Protein AF-0000000076188439 (afdb_homodimer)

Foldseek 3Di:
DLDDDPDDLVQLVVQFVQSVCVCVVCVVVPDDCPVPPPPADSVLVVLLCLQRGPPNVPDDQDLVNLVSNLVVCLVRVRPVSLQVSLVNVLVCVVPDDQQALVNLLVQCLSCVVRVSPNSNVSSLQQLLLEDCVRHVVPPSNVVHDPVSVVSSPVNNVVVVVVLVVPQDPPDPDVVSVVVSVVVSNVSNRD/DLDPDPDDLVQLVVQFVQSVVVVVVCVVVPDDPPVPPPPADSVLVVLLCLQRGPDNVPDDQDLVNLVSNLVVCLVRVRPVSLQVSLVNVLVCVVPDDQQALVNLLVQCLSCVVRVSPNSNVSSLQQLLLEDCVRHVVPPSNVVHDPVSVVSSPVNNVVVVVVLVVPQDPPPPDPVSVVVSVVVSNVSNRD

Solvent-accessible surface area (backbone atoms only — not comparable to full-atom values): 21331 Å² total; per-residue (Å²): 130,84,73,80,75,88,70,61,63,69,57,47,31,72,48,9,65,49,44,29,50,55,52,53,62,40,58,74,52,81,71,87,76,70,76,76,66,75,94,51,56,66,64,38,50,50,54,35,49,44,64,60,44,90,90,37,83,81,62,79,79,47,71,70,53,37,66,51,22,47,64,55,29,53,75,34,51,18,62,68,41,43,50,51,37,25,51,50,50,36,48,47,62,73,65,43,79,80,68,50,63,69,56,52,51,49,49,40,50,51,16,64,73,62,67,23,60,65,29,32,54,55,40,45,68,49,53,43,22,51,50,44,77,64,41,65,66,30,73,69,47,72,70,48,52,69,70,58,52,47,53,21,46,51,49,28,47,45,51,52,46,52,55,55,70,65,51,75,82,77,80,56,42,42,63,53,39,51,47,47,50,46,48,52,48,45,48,41,73,86,130,86,74,81,75,89,68,61,63,69,58,46,32,71,49,9,67,50,43,30,51,54,52,53,62,42,58,72,52,79,70,85,76,69,77,76,68,77,95,50,57,67,66,36,50,50,56,35,48,46,63,60,43,88,91,37,84,81,63,80,80,47,72,68,53,37,67,52,22,47,64,56,28,54,72,34,51,18,60,68,41,43,50,53,37,24,52,50,50,37,48,48,62,71,64,44,80,80,68,50,63,68,55,51,52,48,47,40,49,49,16,63,74,62,66,23,60,65,30,31,54,54,41,45,68,49,52,41,25,49,51,44,77,67,41,65,66,31,75,69,46,74,71,49,52,69,68,58,50,46,53,22,46,50,49,28,46,46,51,52,48,53,55,55,70,66,53,74,81,76,83,57,42,41,64,54,38,52,47,49,51,46,48,53,47,43,49,41,73,89

Sequence (380 aa):
MEGTLHVNKEQLMAASPVFHKMLTANFKEKKDQVINLPDKSAIAFAHFLRHTLPGFDGMEMTETVAHLIVPIAHEYQCTETLSKVDLKLVNCCNTTIRLKTEQLLEYILEAELYDLTNLLNNCIEKAPRRKFTAFVENPQFQKISPGTKDKICLMRWKNVDRIINEIPVYTISQEKFTAMRNKFTDYMEGMEGTLHVNKEQLMAASPVFHKMLTANFKEKKDQVINLPDKSAIAFAHFLRHTLPGFDGMEMTETVAHLIVPIAHEYQCTETLSKVDLKLVNCCNTTIRLKTEQLLEYILEAELYDLTNLLNNCIEKAPRRKFTAFVENPQFQKISPGTKDKICLMRWKNVDRIINEIPVYTISQEKFTAMRNKFTDYMEG

Organism: Mytilus galloprovincialis (NCBI:txid29158)

Secondary structure (DSSP, 8-state):
--------HHHHHHH-HHHHHHHHHHHTS-S------TTS-HHHHHHHHHHHSTT-TT-PPPHHHHHHHHHHHHHTT-HHHHHHHHHHHHHHHHHSTT--HHHHHHHHHHHHHTT-HHHHHHHHHHGGGS-IIIIITSGGGGGS-HHHHHHHHHHHHHHHHHHHHHS-SS---HHHHHHHHHHHHHHHH-/--------HHHHHHH-HHHHHHHHHHHTS-S------TTS-HHHHHHHHHHHSTT-TT-PPPHHHHHHHHHHHHHTT-HHHHHHHHHHHHHHHHHSTT--HHHHHHHHHHHHHTT-HHHHHHHHHHGGGS-IIIIITSGGGGGS-HHHHHHHHHHHHHHHHHHHHTS-SS---HHHHHHHHHHHHHHHH-

Structure (mmCIF, N/CA/C/O backbone):
data_AF-0000000076188439-model_v1
#
loop_
_entity.id
_entity.type
_entity.pdbx_description
1 polymer 'BTB domain-containing protein'
#
loop_
_atom_site.group_PDB
_atom_site.id
_atom_site.type_symbol
_atom_site.label_atom_id
_atom_site.label_alt_id
_atom_site.label_comp_id
_atom_site.label_asym_id
_atom_site.label_entity_id
_atom_site.label_seq_id
_atom_site.pdbx_PDB_ins_code
_atom_site.Cartn_x
_atom_site.Cartn_y
_atom_site.Cartn_z
_atom_site.occupancy
_atom_site.B_iso_or_equiv
_atom_site.auth_seq_id
_atom_site.auth_comp_id
_atom_site.auth_asym_id
_atom_site.auth_atom_id
_atom_site.pdbx_PDB_model_num
ATOM 1 N N . MET A 1 1 ? 20.484 -45 -3.975 1 27.91 1 MET A N 1
ATOM 2 C CA . MET A 1 1 ? 20.688 -45.344 -5.379 1 27.91 1 MET A CA 1
ATOM 3 C C . MET A 1 1 ? 20.938 -44.094 -6.215 1 27.91 1 MET A C 1
ATOM 5 O O . MET A 1 1 ? 20.125 -43.156 -6.184 1 27.91 1 MET A O 1
ATOM 9 N N . GLU A 1 2 ? 22.125 -43.656 -6.438 1 38.84 2 GLU A N 1
ATOM 10 C CA . GLU A 1 2 ? 22.578 -42.531 -7.254 1 38.84 2 GLU A CA 1
ATOM 11 C C . GLU A 1 2 ? 22.125 -42.688 -8.703 1 38.84 2 GLU A C 1
ATOM 13 O O . GLU A 1 2 ? 22.5 -43.656 -9.375 1 38.84 2 GLU A O 1
ATOM 18 N N . GLY A 1 3 ? 20.891 -42.719 -8.992 1 39.75 3 GLY A N 1
ATOM 19 C CA . GLY A 1 3 ? 20.422 -43.031 -10.336 1 39.75 3 GLY A CA 1
ATOM 20 C C . GLY A 1 3 ? 21.078 -42.156 -11.398 1 39.75 3 GLY A C 1
ATOM 21 O O . GLY A 1 3 ? 21.406 -41 -11.156 1 39.75 3 GLY A O 1
ATOM 22 N N . THR A 1 4 ? 21.953 -42.781 -12.141 1 48.47 4 THR A N 1
ATOM 23 C CA . THR A 1 4 ? 22.578 -42.188 -13.312 1 48.47 4 THR A CA 1
ATOM 24 C C . THR A 1 4 ? 21.531 -41.812 -14.367 1 48.47 4 THR A C 1
ATOM 26 O O . THR A 1 4 ? 20.703 -42.656 -14.742 1 48.47 4 THR A O 1
ATOM 29 N N . LEU A 1 5 ? 21.031 -40.594 -14.344 1 55.56 5 LEU A N 1
ATOM 30 C CA . LEU A 1 5 ? 20.188 -40.188 -15.461 1 55.56 5 LEU A CA 1
ATOM 31 C C . LEU A 1 5 ? 21.016 -39.875 -16.688 1 55.56 5 LEU A C 1
ATOM 33 O O . LEU A 1 5 ? 21.922 -39.031 -16.625 1 55.56 5 LEU A O 1
ATOM 37 N N . HIS A 1 6 ? 21.031 -40.781 -17.625 1 58.94 6 HIS A N 1
ATOM 38 C CA . HIS A 1 6 ? 21.672 -40.531 -18.906 1 58.94 6 HIS A CA 1
ATOM 39 C C . HIS A 1 6 ? 20.938 -39.469 -19.719 1 58.94 6 HIS A C 1
ATOM 41 O O . HIS A 1 6 ? 19.75 -39.656 -20.047 1 58.94 6 HIS A O 1
ATOM 47 N N . VAL A 1 7 ? 21.359 -38.188 -19.609 1 67.62 7 VAL A N 1
ATOM 48 C CA . VAL A 1 7 ? 20.688 -37.125 -20.359 1 67.62 7 VAL A CA 1
ATOM 49 C C . VAL A 1 7 ? 21.547 -36.719 -21.562 1 67.62 7 VAL A C 1
ATOM 51 O O . VAL A 1 7 ? 22.766 -36.781 -21.5 1 67.62 7 VAL A O 1
ATOM 54 N N . ASN A 1 8 ? 20.922 -36.688 -22.703 1 75.44 8 ASN A N 1
ATOM 55 C CA . ASN A 1 8 ? 21.531 -36.188 -23.922 1 75.44 8 ASN A CA 1
ATOM 56 C C . ASN A 1 8 ? 21.984 -34.719 -23.766 1 75.44 8 ASN A C 1
ATOM 58 O O . ASN A 1 8 ? 21.188 -33.844 -23.469 1 75.44 8 ASN A O 1
ATOM 62 N N . LYS A 1 9 ? 23.266 -34.531 -23.875 1 78.69 9 LYS A N 1
ATOM 63 C CA . LYS A 1 9 ? 23.906 -33.219 -23.719 1 78.69 9 LYS A CA 1
ATOM 64 C C . LYS A 1 9 ? 23.234 -32.156 -24.594 1 78.69 9 LYS A C 1
ATOM 66 O O . LYS A 1 9 ? 23.031 -31.031 -24.156 1 78.69 9 LYS A O 1
ATOM 71 N N . GLU A 1 10 ? 22.953 -32.562 -25.766 1 84.81 10 GLU A N 1
ATOM 72 C CA . GLU A 1 10 ? 22.375 -31.609 -26.719 1 84.81 10 GLU A CA 1
ATOM 73 C C . GLU A 1 10 ? 21.016 -31.094 -26.234 1 84.81 10 GLU A C 1
ATOM 75 O O . GLU A 1 10 ? 20.688 -29.938 -26.438 1 84.81 10 GLU A O 1
ATOM 80 N N . GLN A 1 11 ? 20.375 -32 -25.656 1 87.62 11 GLN A N 1
ATOM 81 C CA . GLN A 1 11 ? 19.062 -31.625 -25.172 1 87.62 11 GLN A CA 1
ATOM 82 C C . GLN A 1 11 ? 19.156 -30.641 -24 1 87.62 11 GLN A C 1
ATOM 84 O O . GLN A 1 11 ? 18.391 -29.688 -23.906 1 87.62 11 GLN A O 1
ATOM 89 N N . LEU A 1 12 ? 20.078 -30.859 -23.094 1 86.38 12 LEU A N 1
ATOM 90 C CA . LEU A 1 12 ? 20.297 -29.984 -21.938 1 86.38 12 LEU A CA 1
ATOM 91 C C . LEU A 1 12 ? 20.75 -28.609 -22.406 1 86.38 12 LEU A C 1
ATOM 93 O O . LEU A 1 12 ? 20.297 -27.594 -21.875 1 86.38 12 LEU A O 1
ATOM 97 N N . MET A 1 13 ? 21.625 -28.594 -23.391 1 88.25 13 MET A N 1
ATOM 98 C CA . MET A 1 13 ? 22.156 -27.344 -23.922 1 88.25 13 MET A CA 1
ATOM 99 C C . MET A 1 13 ? 21.062 -26.531 -24.609 1 88.25 13 MET A C 1
ATOM 101 O O . MET A 1 13 ? 21.078 -25.297 -24.547 1 88.25 13 MET A O 1
ATOM 105 N N . ALA A 1 14 ? 20.141 -27.219 -25.188 1 91.38 14 ALA A N 1
ATOM 106 C CA . ALA A 1 14 ? 19.031 -26.547 -25.859 1 91.38 14 ALA A CA 1
ATOM 107 C C . ALA A 1 14 ? 18.031 -25.969 -24.859 1 91.38 14 ALA A C 1
ATOM 109 O O . ALA A 1 14 ? 17.406 -24.953 -25.109 1 91.38 14 ALA A O 1
ATOM 110 N N . ALA A 1 15 ? 17.922 -26.625 -23.719 1 90.56 15 ALA A N 1
ATOM 111 C CA . ALA A 1 15 ? 16.891 -26.281 -22.734 1 90.56 15 ALA A CA 1
ATOM 112 C C . ALA A 1 15 ? 17.359 -25.172 -21.812 1 90.56 15 ALA A C 1
ATOM 114 O O . ALA A 1 15 ? 16.547 -24.516 -21.141 1 90.56 15 ALA A O 1
ATOM 115 N N . SER A 1 16 ? 18.625 -24.906 -21.766 1 93 16 SER A N 1
ATOM 116 C CA . SER A 1 16 ? 19.203 -24 -20.781 1 93 16 SER A CA 1
ATOM 117 C C . SER A 1 16 ? 20.469 -23.344 -21.312 1 93 16 SER A C 1
ATOM 119 O O . SER A 1 16 ? 21.422 -24.031 -21.688 1 93 16 SER A O 1
ATOM 121 N N . PRO A 1 17 ? 20.484 -22 -21.375 1 93.12 17 PRO A N 1
ATOM 122 C CA . PRO A 1 17 ? 21.734 -21.328 -21.75 1 93.12 17 PRO A CA 1
ATOM 123 C C . PRO A 1 17 ? 22.875 -21.609 -20.781 1 93.12 17 PRO A C 1
ATOM 125 O O . PRO A 1 17 ? 24.031 -21.625 -21.188 1 93.12 17 PRO A O 1
ATOM 128 N N . VAL A 1 18 ? 22.469 -21.844 -19.562 1 90.62 18 VAL A N 1
ATOM 129 C CA . VAL A 1 18 ? 23.469 -22.125 -18.547 1 90.62 18 VAL A CA 1
ATOM 130 C C . VAL A 1 18 ? 24.109 -23.484 -18.812 1 90.62 18 VAL A C 1
ATOM 132 O O . VAL A 1 18 ? 25.328 -23.625 -18.812 1 90.62 18 VAL A O 1
ATOM 135 N N . PHE A 1 19 ? 23.266 -24.484 -19.078 1 85.5 19 PHE A N 1
ATOM 136 C CA . PHE A 1 19 ? 23.797 -25.797 -19.438 1 85.5 19 PHE A CA 1
ATOM 137 C C . PHE A 1 19 ? 24.609 -25.719 -20.719 1 85.5 19 PHE A C 1
ATOM 139 O O . PHE A 1 19 ? 25.641 -26.406 -20.859 1 85.5 19 PHE A O 1
ATOM 146 N N . HIS A 1 20 ? 24.172 -24.859 -21.609 1 87.62 20 HIS A N 1
ATOM 147 C CA . HIS A 1 20 ? 24.891 -24.688 -22.859 1 87.62 20 HIS A CA 1
ATOM 148 C C . HIS A 1 20 ? 26.312 -24.188 -22.609 1 87.62 20 HIS A C 1
ATOM 150 O O . HIS A 1 20 ? 27.281 -24.781 -23.109 1 87.62 20 HIS A O 1
ATOM 156 N N . LYS A 1 21 ? 26.391 -23.219 -21.812 1 87.69 21 LYS A N 1
ATOM 157 C CA . LYS A 1 21 ? 27.703 -22.641 -21.5 1 87.69 21 LYS A CA 1
ATOM 158 C C . LYS A 1 21 ? 28.562 -23.641 -20.734 1 87.69 21 LYS A C 1
ATOM 160 O O . LYS A 1 21 ? 29.75 -23.797 -21.031 1 87.69 21 LYS A O 1
ATOM 165 N N . MET A 1 22 ? 27.984 -24.25 -19.734 1 83.25 22 MET A N 1
ATOM 166 C CA . MET A 1 22 ? 28.688 -25.172 -18.859 1 83.25 22 MET A CA 1
ATOM 167 C C . MET A 1 22 ? 29.25 -26.359 -19.641 1 83.25 22 MET A C 1
ATOM 169 O O . MET A 1 22 ? 30.391 -26.766 -19.438 1 83.25 22 MET A O 1
ATOM 173 N N . LEU A 1 23 ? 28.453 -26.891 -20.578 1 81.38 23 LEU A N 1
ATOM 174 C CA . LEU A 1 23 ? 28.812 -28.109 -21.281 1 81.38 23 LEU A CA 1
ATOM 175 C C . LEU A 1 23 ? 29.688 -27.797 -22.484 1 81.38 23 LEU A C 1
ATOM 177 O O . LEU A 1 23 ? 30.438 -28.672 -22.953 1 81.38 23 LEU A O 1
ATOM 181 N N . THR A 1 24 ? 29.531 -26.562 -22.953 1 81.75 24 THR A N 1
ATOM 182 C CA . THR A 1 24 ? 30.422 -26.156 -24.031 1 81.75 24 THR A CA 1
ATOM 183 C C . THR A 1 24 ? 31.812 -25.828 -23.484 1 81.75 24 THR A C 1
ATOM 185 O O . THR A 1 24 ? 32.812 -26.125 -24.109 1 81.75 24 THR A O 1
ATOM 188 N N . ALA A 1 25 ? 31.812 -25.125 -22.359 1 75 25 ALA A N 1
ATOM 189 C CA . ALA A 1 25 ? 33.094 -24.797 -21.734 1 75 25 ALA A CA 1
ATOM 190 C C . ALA A 1 25 ? 33.875 -26.047 -21.344 1 75 25 ALA A C 1
ATOM 192 O O . ALA A 1 25 ? 35.094 -26.094 -21.469 1 75 25 ALA A O 1
ATOM 193 N N . ASN A 1 26 ? 33.125 -27.016 -20.797 1 61.25 26 ASN A N 1
ATOM 194 C CA . ASN A 1 26 ? 33.75 -28.25 -20.375 1 61.25 26 ASN A CA 1
ATOM 195 C C . ASN A 1 26 ? 34.094 -29.141 -21.562 1 61.25 26 ASN A C 1
ATOM 197 O O . ASN A 1 26 ? 34.812 -30.125 -21.422 1 61.25 26 ASN A O 1
ATOM 201 N N . PHE A 1 27 ? 33.25 -29.125 -22.719 1 58.81 27 PHE A N 1
ATOM 202 C CA . PHE A 1 27 ? 33.594 -29.891 -23.922 1 58.81 27 PHE A CA 1
ATOM 203 C C . PHE A 1 27 ? 35.062 -29.719 -24.281 1 58.81 27 PHE A C 1
ATOM 205 O O . PHE A 1 27 ? 35.688 -30.625 -24.828 1 58.81 27 PHE A O 1
ATOM 212 N N . LYS A 1 28 ? 35.594 -28.609 -23.938 1 55.22 28 LYS A N 1
ATOM 213 C CA . LYS A 1 28 ? 37.031 -28.516 -24.188 1 55.22 28 LYS A CA 1
ATOM 214 C C . LYS A 1 28 ? 37.812 -29.469 -23.281 1 55.22 28 LYS A C 1
ATOM 216 O O . LYS A 1 28 ? 38.906 -29.875 -23.625 1 55.22 28 LYS A O 1
ATOM 221 N N . GLU A 1 29 ? 37.188 -29.734 -22.156 1 49.97 29 GLU A N 1
ATOM 222 C CA . GLU A 1 29 ? 37.875 -30.719 -21.344 1 49.97 29 GLU A CA 1
ATOM 223 C C . GLU A 1 29 ? 37.219 -32.094 -21.422 1 49.97 29 GLU A C 1
ATOM 225 O O . GLU A 1 29 ? 36 -32.188 -21.422 1 49.97 29 GLU A O 1
ATOM 230 N N . LYS A 1 30 ? 37.656 -33.188 -22.156 1 49.03 30 LYS A N 1
ATOM 231 C CA . LYS A 1 30 ? 37.312 -34.469 -22.734 1 49.03 30 LYS A CA 1
ATOM 232 C C . LYS A 1 30 ? 36.219 -35.156 -21.953 1 49.03 30 LYS A C 1
ATOM 234 O O . LYS A 1 30 ? 35.344 -35.812 -22.531 1 49.03 30 LYS A O 1
ATOM 239 N N . LYS A 1 31 ? 36.531 -35.75 -20.625 1 46.91 31 LYS A N 1
ATOM 240 C CA . LYS A 1 31 ? 36.062 -37.031 -20.125 1 46.91 31 LYS A CA 1
ATOM 241 C C . LYS A 1 31 ? 34.594 -37 -19.781 1 46.91 31 LYS A C 1
ATOM 243 O O . LYS A 1 31 ? 33.969 -35.938 -19.734 1 46.91 31 LYS A O 1
ATOM 248 N N . ASP A 1 32 ? 34.031 -38.094 -19.047 1 48.16 32 ASP A N 1
ATOM 249 C CA . ASP A 1 32 ? 32.781 -38.562 -18.422 1 48.16 32 ASP A CA 1
ATOM 250 C C . ASP A 1 32 ? 32.094 -37.469 -17.641 1 48.16 32 ASP A C 1
ATOM 252 O O . ASP A 1 32 ? 32.562 -37.062 -16.578 1 48.16 32 ASP A O 1
ATOM 256 N N . GLN A 1 33 ? 31.531 -36.438 -18.328 1 49.12 33 GLN A N 1
ATOM 257 C CA . GLN A 1 33 ? 31.172 -35.25 -17.609 1 49.12 33 GLN A CA 1
ATOM 258 C C . GLN A 1 33 ? 30.031 -35.5 -16.641 1 49.12 33 GLN A C 1
ATOM 260 O O . GLN A 1 33 ? 28.906 -35.812 -17.062 1 49.12 33 GLN A O 1
ATOM 265 N N . VAL A 1 34 ? 30.312 -36.281 -15.609 1 51.5 34 VAL A N 1
ATOM 266 C CA . VAL A 1 34 ? 29.406 -36.281 -14.461 1 51.5 34 VAL A CA 1
ATOM 267 C C . VAL A 1 34 ? 29.094 -34.844 -14.055 1 51.5 34 VAL A C 1
ATOM 269 O O . VAL A 1 34 ? 30.016 -34.062 -13.836 1 51.5 34 VAL A O 1
ATOM 272 N N . ILE A 1 35 ? 28.062 -34.344 -14.578 1 54.19 35 ILE A N 1
ATOM 273 C CA . ILE A 1 35 ? 27.641 -33.062 -14.039 1 54.19 35 ILE A CA 1
ATOM 274 C C . ILE A 1 35 ? 27.406 -33.188 -12.539 1 54.19 35 ILE A C 1
ATOM 276 O O . ILE A 1 35 ? 26.562 -33.938 -12.094 1 54.19 35 ILE A O 1
ATOM 280 N N . ASN A 1 36 ? 28.406 -33.031 -11.828 1 53.69 36 ASN A N 1
ATOM 281 C CA . ASN A 1 36 ? 28.203 -32.938 -10.383 1 53.69 36 ASN A CA 1
ATOM 282 C C . ASN A 1 36 ? 27.266 -31.766 -10.031 1 53.69 36 ASN A C 1
ATOM 284 O O . ASN A 1 36 ? 27.531 -30.625 -10.391 1 53.69 36 ASN A O 1
ATOM 288 N N . LEU A 1 37 ? 26 -32.031 -9.93 1 54.47 37 LEU A N 1
ATOM 289 C CA . LEU A 1 37 ? 25.078 -31 -9.445 1 54.47 37 LEU A CA 1
ATOM 290 C C . LEU A 1 37 ? 25.281 -30.75 -7.961 1 54.47 37 LEU A C 1
ATOM 292 O O . LEU A 1 37 ? 24.969 -31.609 -7.129 1 54.47 37 LEU A O 1
ATOM 296 N N . PRO A 1 38 ? 26.125 -29.953 -7.66 1 52.59 38 PRO A N 1
ATOM 297 C CA . PRO A 1 38 ? 26.281 -29.625 -6.238 1 52.59 38 PRO A CA 1
ATOM 298 C C . PRO A 1 38 ? 24.953 -29.281 -5.559 1 52.59 38 PRO A C 1
ATOM 300 O O . PRO A 1 38 ? 24.078 -28.656 -6.172 1 52.59 38 PRO A O 1
ATOM 303 N N . ASP A 1 39 ? 24.797 -29.844 -4.359 1 58.47 39 ASP A N 1
ATOM 304 C CA . ASP A 1 39 ? 23.969 -29.406 -3.248 1 58.47 39 ASP A CA 1
ATOM 305 C C . ASP A 1 39 ? 22.484 -29.562 -3.592 1 58.47 39 ASP A C 1
ATOM 307 O O . ASP A 1 39 ? 21.625 -28.969 -2.936 1 58.47 39 ASP A O 1
ATOM 311 N N . LYS A 1 40 ? 22.266 -30.109 -4.719 1 65 40 LYS A N 1
ATOM 312 C CA . LYS A 1 40 ? 20.844 -30.281 -4.949 1 65 40 LYS A CA 1
ATOM 313 C C . LYS A 1 40 ? 20.422 -31.734 -4.719 1 65 40 LYS A C 1
ATOM 315 O O . LYS A 1 40 ? 21.234 -32.656 -4.867 1 65 40 LYS A O 1
ATOM 320 N N . SER A 1 41 ? 19.266 -31.766 -4.164 1 79.56 41 SER A N 1
ATOM 321 C CA . SER A 1 41 ? 18.688 -33.094 -3.977 1 79.56 41 SER A CA 1
ATOM 322 C C . SER A 1 41 ? 18.625 -33.875 -5.297 1 79.56 41 SER A C 1
ATOM 324 O O . SER A 1 41 ? 18.203 -33.312 -6.316 1 79.56 41 SER A O 1
ATOM 326 N N . ALA A 1 42 ? 19.312 -34.969 -5.383 1 81.94 42 ALA A N 1
ATOM 327 C CA . ALA A 1 42 ? 19.281 -35.844 -6.551 1 81.94 42 ALA A CA 1
ATOM 328 C C . ALA A 1 42 ? 17.859 -36.094 -7.023 1 81.94 42 ALA A C 1
ATOM 330 O O . ALA A 1 42 ? 17.594 -36.156 -8.227 1 81.94 42 ALA A O 1
ATOM 331 N N . ILE A 1 43 ? 17.062 -36.125 -6.066 1 86.44 43 ILE A N 1
ATOM 332 C CA . ILE A 1 43 ? 15.656 -36.375 -6.375 1 86.44 43 ILE A CA 1
ATOM 333 C C . ILE A 1 43 ? 15.062 -35.188 -7.098 1 86.44 43 ILE A C 1
ATOM 335 O O . ILE A 1 43 ? 14.383 -35.312 -8.117 1 86.44 43 ILE A O 1
ATOM 339 N N . ALA A 1 44 ? 15.328 -33.969 -6.621 1 91.19 44 ALA A N 1
ATOM 340 C CA . ALA A 1 44 ? 14.844 -32.75 -7.242 1 91.19 44 ALA A CA 1
ATOM 341 C C . ALA A 1 44 ? 15.367 -32.625 -8.672 1 91.19 44 ALA A C 1
ATOM 343 O O . ALA A 1 44 ? 14.617 -32.25 -9.578 1 91.19 44 ALA A O 1
ATOM 344 N N . PHE A 1 45 ? 16.547 -32.969 -8.828 1 89.56 45 PHE A N 1
ATOM 345 C CA . PHE A 1 45 ? 17.172 -32.844 -10.141 1 89.56 45 PHE A CA 1
ATOM 346 C C . PHE A 1 45 ? 16.578 -33.844 -11.125 1 89.56 45 PHE A C 1
ATOM 348 O O . PHE A 1 45 ? 16.359 -33.531 -12.297 1 89.56 45 PHE A O 1
ATOM 355 N N . ALA A 1 46 ? 16.391 -35 -10.688 1 88 46 ALA A N 1
ATOM 356 C CA . ALA A 1 46 ? 15.758 -36 -11.539 1 88 46 ALA A CA 1
ATOM 357 C C . ALA A 1 46 ? 14.391 -35.531 -12.023 1 88 46 ALA A C 1
ATOM 359 O O . ALA A 1 46 ? 14.078 -35.656 -13.219 1 88 46 ALA A O 1
ATOM 360 N N . HIS A 1 47 ? 13.609 -35.031 -11.094 1 92 47 HIS A N 1
ATOM 361 C CA . HIS A 1 47 ? 12.305 -34.5 -11.469 1 92 47 HIS A CA 1
ATOM 362 C C . HIS A 1 47 ? 12.453 -33.344 -12.461 1 92 47 HIS A C 1
ATOM 364 O O . HIS A 1 47 ? 11.688 -33.25 -13.422 1 92 47 HIS A O 1
ATOM 370 N N . PHE A 1 48 ? 13.406 -32.531 -12.195 1 93.5 48 PHE A N 1
ATOM 371 C CA . PHE A 1 48 ? 13.68 -31.391 -13.07 1 93.5 48 PHE A CA 1
ATOM 372 C C . PHE A 1 48 ? 13.969 -31.875 -14.492 1 93.5 48 PHE A C 1
ATOM 374 O O . PHE A 1 48 ? 13.352 -31.391 -15.453 1 93.5 48 PHE A O 1
ATOM 381 N N . LEU A 1 49 ? 14.852 -32.844 -14.664 1 90.38 49 LEU A N 1
ATOM 382 C CA . LEU A 1 49 ? 15.242 -33.375 -15.977 1 90.38 49 LEU A CA 1
ATOM 383 C C . LEU A 1 49 ? 14.047 -34 -16.688 1 90.38 49 LEU A C 1
ATOM 385 O O . LEU A 1 49 ? 13.867 -33.812 -17.891 1 90.38 49 LEU A O 1
ATOM 389 N N . ARG A 1 50 ? 13.289 -34.625 -15.938 1 91.06 50 ARG A N 1
ATOM 390 C CA . ARG A 1 50 ? 12.133 -35.281 -16.5 1 91.06 50 ARG A CA 1
ATOM 391 C C . ARG A 1 50 ? 11.133 -34.281 -17.078 1 91.06 50 ARG A C 1
ATOM 393 O O . ARG A 1 50 ? 10.453 -34.594 -18.062 1 91.06 50 ARG A O 1
ATOM 400 N N . HIS A 1 51 ? 11.102 -33.125 -16.484 1 93.25 51 HIS A N 1
ATOM 401 C CA . HIS A 1 51 ? 10.133 -32.125 -16.938 1 93.25 51 HIS A CA 1
ATOM 402 C C . HIS A 1 51 ? 10.773 -31.094 -17.859 1 93.25 51 HIS A C 1
ATOM 404 O O . HIS A 1 51 ? 10.094 -30.188 -18.359 1 93.25 51 HIS A O 1
ATOM 410 N N . THR A 1 52 ? 11.961 -31.188 -18.047 1 92.25 52 THR A N 1
ATOM 411 C CA . THR A 1 52 ? 12.672 -30.266 -18.922 1 92.25 52 THR A CA 1
ATOM 412 C C . THR A 1 52 ? 13.016 -30.922 -20.25 1 92.25 52 THR A C 1
ATOM 414 O O . THR A 1 52 ? 12.914 -30.297 -21.312 1 92.25 52 THR A O 1
ATOM 417 N N . LEU A 1 53 ? 13.352 -32.156 -20.203 1 89.06 53 LEU A N 1
ATOM 418 C CA . LEU A 1 53 ? 13.828 -32.875 -21.375 1 89.06 53 LEU A CA 1
ATOM 419 C C . LEU A 1 53 ? 12.68 -33.594 -22.078 1 89.06 53 LEU A C 1
ATOM 421 O O . LEU A 1 53 ? 11.711 -34 -21.422 1 89.06 53 LEU A O 1
ATOM 425 N N . PRO A 1 54 ? 12.844 -33.75 -23.406 1 85.94 54 PRO A N 1
ATOM 426 C CA . PRO A 1 54 ? 11.836 -34.5 -24.125 1 85.94 54 PRO A CA 1
ATOM 427 C C . PRO A 1 54 ? 11.82 -35.969 -23.734 1 85.94 54 PRO A C 1
ATOM 429 O O . PRO A 1 54 ? 12.828 -36.5 -23.25 1 85.94 54 PRO A O 1
ATOM 432 N N . GLY A 1 55 ? 10.633 -36.719 -23.875 1 80.19 55 GLY A N 1
ATOM 433 C CA . GLY A 1 55 ? 10.57 -38.156 -23.672 1 80.19 55 GLY A CA 1
ATOM 434 C C . GLY A 1 55 ? 9.797 -38.531 -22.422 1 80.19 55 GLY A C 1
ATOM 435 O O . GLY A 1 55 ? 9.562 -39.719 -22.156 1 80.19 55 GLY A O 1
ATOM 436 N N . PHE A 1 56 ? 9.469 -37.469 -21.719 1 78.44 56 PHE A N 1
ATOM 437 C CA . PHE A 1 56 ? 8.758 -37.75 -20.469 1 78.44 56 PHE A CA 1
ATOM 438 C C . PHE A 1 56 ? 7.359 -37.125 -20.5 1 78.44 56 PHE A C 1
ATOM 440 O O . PHE A 1 56 ? 6.801 -36.781 -19.469 1 78.44 56 PHE A O 1
ATOM 447 N N . ASP A 1 57 ? 6.766 -36.969 -21.594 1 69.75 57 ASP A N 1
ATOM 448 C CA . ASP A 1 57 ? 5.523 -36.219 -21.828 1 69.75 57 ASP A CA 1
ATOM 449 C C . ASP A 1 57 ? 4.375 -36.812 -21.016 1 69.75 57 ASP A C 1
ATOM 451 O O . ASP A 1 57 ? 3.432 -36.094 -20.672 1 69.75 57 ASP A O 1
ATOM 455 N N . GLY A 1 58 ? 4.555 -37.938 -20.594 1 75.31 58 GLY A N 1
ATOM 456 C CA . GLY A 1 58 ? 3.422 -38.562 -19.922 1 75.31 58 GLY A CA 1
ATOM 457 C C . GLY A 1 58 ? 3.441 -38.344 -18.422 1 75.31 58 GLY A C 1
ATOM 458 O O . GLY A 1 58 ? 2.455 -38.625 -17.734 1 75.31 58 GLY A O 1
ATOM 459 N N . MET A 1 59 ? 4.379 -37.688 -17.938 1 84.31 59 MET A N 1
ATOM 460 C CA . MET A 1 59 ? 4.465 -37.531 -16.5 1 84.31 59 MET A CA 1
ATOM 461 C C . MET A 1 59 ? 3.809 -36.219 -16.047 1 84.31 59 MET A C 1
ATOM 463 O O . MET A 1 59 ? 4.184 -35.156 -16.516 1 84.31 59 MET A O 1
ATOM 467 N N . GLU A 1 60 ? 2.764 -36.375 -15.312 1 90.31 60 GLU A N 1
ATOM 468 C CA . GLU A 1 60 ? 2.078 -35.219 -14.789 1 90.31 60 GLU A CA 1
ATOM 469 C C . GLU A 1 60 ? 2.891 -34.531 -13.68 1 90.31 60 GLU A C 1
ATOM 471 O O . GLU A 1 60 ? 3.494 -35.219 -12.852 1 90.31 60 GLU A O 1
ATOM 476 N N . MET A 1 61 ? 3.012 -33.312 -13.75 1 95.25 61 MET A N 1
ATOM 477 C CA . MET A 1 61 ? 3.678 -32.531 -12.695 1 95.25 61 MET A CA 1
ATOM 478 C C . MET A 1 61 ? 2.721 -32.25 -11.539 1 95.25 61 MET A C 1
ATOM 480 O O . MET A 1 61 ? 1.715 -31.578 -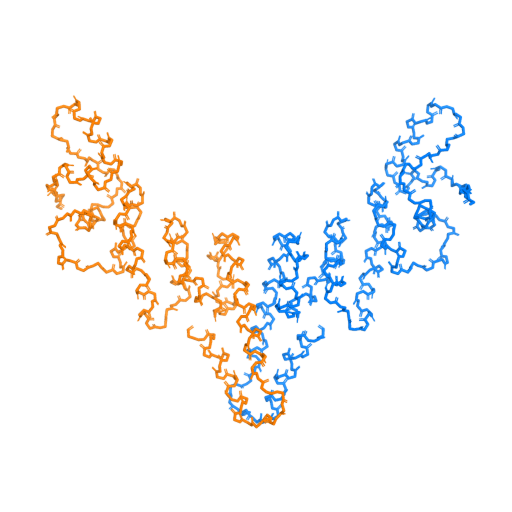11.719 1 95.25 61 MET A O 1
ATOM 484 N N . THR A 1 62 ? 3.006 -32.719 -10.383 1 95.62 62 THR A N 1
ATOM 485 C CA . THR A 1 62 ? 2.232 -32.375 -9.195 1 95.62 62 THR A CA 1
ATOM 486 C C . THR A 1 62 ? 2.666 -31.031 -8.641 1 95.62 62 THR A C 1
ATOM 488 O O . THR A 1 62 ? 3.691 -30.484 -9.047 1 95.62 62 THR A O 1
ATOM 491 N N . GLU A 1 63 ? 1.863 -30.562 -7.742 1 96.5 63 GLU A N 1
ATOM 492 C CA . GLU A 1 63 ? 2.213 -29.312 -7.078 1 96.5 63 GLU A CA 1
ATOM 493 C C . GLU A 1 63 ? 3.547 -29.422 -6.344 1 96.5 63 GLU A C 1
ATOM 495 O O . GLU A 1 63 ? 4.391 -28.531 -6.434 1 96.5 63 GLU A O 1
ATOM 500 N N . THR A 1 64 ? 3.729 -30.531 -5.664 1 95.88 64 THR A N 1
ATOM 501 C CA . THR A 1 64 ? 4.945 -30.766 -4.898 1 95.88 64 THR A CA 1
ATOM 502 C C . THR A 1 64 ? 6.168 -30.781 -5.812 1 95.88 64 THR A C 1
ATOM 504 O O . THR A 1 64 ? 7.203 -30.188 -5.484 1 95.88 64 THR A O 1
ATOM 507 N N . VAL A 1 65 ? 6.059 -31.406 -6.906 1 95.5 65 VAL A N 1
ATOM 508 C CA . VAL A 1 65 ? 7.16 -31.484 -7.863 1 95.5 65 VAL A CA 1
ATOM 509 C C . VAL A 1 65 ? 7.457 -30.109 -8.43 1 95.5 65 VAL A C 1
ATOM 511 O O . VAL A 1 65 ? 8.617 -29.734 -8.609 1 95.5 65 VAL A O 1
ATOM 514 N N . ALA A 1 66 ? 6.375 -29.359 -8.727 1 97.88 66 ALA A N 1
ATOM 515 C CA . ALA A 1 66 ? 6.559 -28 -9.227 1 97.88 66 ALA A CA 1
ATOM 516 C C . ALA A 1 66 ? 7.418 -27.172 -8.273 1 97.88 66 ALA A C 1
ATOM 518 O O . ALA A 1 66 ? 8.383 -26.531 -8.695 1 97.88 66 ALA A O 1
ATOM 519 N N . HIS A 1 67 ? 7.102 -27.25 -6.965 1 97.44 67 HIS A N 1
ATOM 520 C CA . HIS A 1 67 ? 7.863 -26.531 -5.953 1 97.44 67 HIS A CA 1
ATOM 521 C C . HIS A 1 67 ? 9.297 -27.031 -5.875 1 97.44 67 HIS A C 1
ATOM 523 O O . HIS A 1 67 ? 10.227 -26.266 -5.637 1 97.44 67 HIS A O 1
ATOM 529 N N . LEU A 1 68 ? 9.422 -28.281 -6.125 1 95.81 68 LEU A N 1
ATOM 530 C CA . LEU A 1 68 ? 10.719 -28.922 -6.012 1 95.81 68 LEU A CA 1
ATOM 531 C C . LEU A 1 68 ? 11.648 -28.484 -7.137 1 95.81 68 LEU A C 1
ATOM 533 O O . LEU A 1 68 ? 12.844 -28.281 -6.918 1 95.81 68 LEU A O 1
ATOM 537 N N . ILE A 1 69 ? 11.203 -28.25 -8.289 1 96.5 69 ILE A N 1
ATOM 538 C CA . ILE A 1 69 ? 12.094 -28.109 -9.438 1 96.5 69 ILE A CA 1
ATOM 539 C C . ILE A 1 69 ? 12.25 -26.625 -9.797 1 96.5 69 ILE A C 1
ATOM 541 O O . ILE A 1 69 ? 13.156 -26.266 -10.547 1 96.5 69 ILE A O 1
ATOM 545 N N . VAL A 1 70 ? 11.352 -25.766 -9.227 1 98.06 70 VAL A N 1
ATOM 546 C CA . VAL A 1 70 ? 11.344 -24.375 -9.656 1 98.06 70 VAL A CA 1
ATOM 547 C C . VAL A 1 70 ? 12.688 -23.719 -9.336 1 98.06 70 VAL A C 1
ATOM 549 O O . VAL A 1 70 ? 13.25 -23 -10.156 1 98.06 70 VAL A O 1
ATOM 552 N N . PRO A 1 71 ? 13.367 -23.953 -8.188 1 96.69 71 PRO A N 1
ATOM 553 C CA . PRO A 1 71 ? 14.672 -23.328 -7.949 1 96.69 71 PRO A CA 1
ATOM 554 C C . PRO A 1 71 ? 15.727 -23.781 -8.953 1 96.69 71 PRO A C 1
ATOM 556 O O . PRO A 1 71 ? 16.578 -22.984 -9.367 1 96.69 71 PRO A O 1
ATOM 559 N N . ILE A 1 72 ? 15.688 -24.969 -9.367 1 94.25 72 ILE A N 1
ATOM 560 C CA . ILE A 1 72 ? 16.641 -25.516 -10.32 1 94.25 72 ILE A CA 1
ATOM 561 C C . ILE A 1 72 ? 16.406 -24.922 -11.703 1 94.25 72 ILE A C 1
ATOM 563 O O . ILE A 1 72 ? 17.328 -24.453 -12.359 1 94.25 72 ILE A O 1
ATOM 567 N N . ALA A 1 73 ? 15.102 -24.938 -12.086 1 96.62 73 ALA A N 1
ATOM 568 C CA . ALA A 1 73 ? 14.742 -24.391 -13.391 1 96.62 73 ALA A CA 1
ATOM 569 C C . ALA A 1 73 ? 15.148 -22.922 -13.5 1 96.62 73 ALA A C 1
ATOM 571 O O . ALA A 1 73 ? 15.578 -22.469 -14.562 1 96.62 73 ALA A O 1
ATOM 572 N N . HIS A 1 74 ? 14.953 -22.234 -12.375 1 97.19 74 HIS A N 1
ATOM 573 C CA . HIS A 1 74 ? 15.336 -20.828 -12.352 1 97.19 74 HIS A CA 1
ATOM 574 C C . HIS A 1 74 ? 16.844 -20.656 -12.414 1 97.19 74 HIS A C 1
ATOM 576 O O . HIS A 1 74 ? 17.359 -19.859 -13.195 1 97.19 74 HIS A O 1
ATOM 582 N N . GLU A 1 75 ? 17.578 -21.438 -11.648 1 94.06 75 GLU A N 1
ATOM 583 C CA . GLU A 1 75 ? 19.031 -21.359 -11.586 1 94.06 75 GLU A CA 1
ATOM 584 C C . GLU A 1 75 ? 19.672 -21.641 -12.945 1 94.06 75 GLU A C 1
ATOM 586 O O . GLU A 1 75 ? 20.609 -20.953 -13.352 1 94.06 75 GLU A O 1
ATOM 591 N N . TYR A 1 76 ? 19.109 -22.547 -13.648 1 92.75 76 TYR A N 1
ATOM 592 C CA . TYR A 1 76 ? 19.688 -22.938 -14.93 1 92.75 76 TYR A CA 1
ATOM 593 C C . TYR A 1 76 ? 18.984 -22.25 -16.094 1 92.75 76 TYR A C 1
ATOM 595 O O . TYR A 1 76 ? 19.266 -22.531 -17.25 1 92.75 76 TYR A O 1
ATOM 603 N N . GLN A 1 77 ? 18.062 -21.406 -15.758 1 96.56 77 GLN A N 1
ATOM 604 C CA . GLN A 1 77 ? 17.391 -20.547 -16.734 1 96.56 77 GLN A CA 1
ATOM 605 C C . GLN A 1 77 ? 16.672 -21.391 -17.781 1 96.56 77 GLN A C 1
ATOM 607 O O . GLN A 1 77 ? 16.828 -21.156 -18.984 1 96.56 77 GLN A O 1
ATOM 612 N N . CYS A 1 78 ? 15.984 -22.328 -17.328 1 96.38 78 CYS A N 1
ATOM 613 C CA . CYS A 1 78 ? 15.148 -23.156 -18.203 1 96.38 78 CYS A CA 1
ATOM 614 C C . CYS A 1 78 ? 13.766 -22.531 -18.375 1 96.38 78 CYS A C 1
ATOM 616 O O . CYS A 1 78 ? 12.828 -22.891 -17.672 1 96.38 78 CYS A O 1
ATOM 618 N N . THR A 1 79 ? 13.57 -21.734 -19.344 1 96.5 79 THR A N 1
ATOM 619 C CA . THR A 1 79 ? 12.406 -20.875 -19.516 1 96.5 79 THR A CA 1
ATOM 620 C C . THR A 1 79 ? 11.148 -21.719 -19.766 1 96.5 79 THR A C 1
ATOM 622 O O . THR A 1 79 ? 10.078 -21.406 -19.234 1 96.5 79 THR A O 1
ATOM 625 N N . GLU A 1 80 ? 11.305 -22.734 -20.562 1 95.25 80 GLU A N 1
ATOM 626 C CA . GLU A 1 80 ? 10.141 -23.562 -20.859 1 95.25 80 GLU A CA 1
ATOM 627 C C . GLU A 1 80 ? 9.648 -24.281 -19.609 1 95.25 80 GLU A C 1
ATOM 629 O O . GLU A 1 80 ? 8.445 -24.375 -19.375 1 95.25 80 GLU A O 1
ATOM 634 N N . THR A 1 81 ? 10.586 -24.812 -18.906 1 95.81 81 THR A N 1
ATOM 635 C CA . THR A 1 81 ? 10.242 -25.484 -17.672 1 95.81 81 THR A CA 1
ATOM 636 C C . THR A 1 81 ? 9.625 -24.516 -16.672 1 95.81 81 THR A C 1
ATOM 638 O O . THR A 1 81 ? 8.641 -24.844 -16 1 95.81 81 THR A O 1
ATOM 641 N N . LEU A 1 82 ? 10.125 -23.344 -16.578 1 98.12 82 LEU A N 1
ATOM 642 C CA . LEU A 1 82 ? 9.586 -22.328 -15.695 1 98.12 82 LEU A CA 1
ATOM 643 C C . LEU A 1 82 ? 8.148 -21.969 -16.078 1 98.12 82 LEU A C 1
ATOM 645 O O . LEU A 1 82 ? 7.293 -21.797 -15.219 1 98.12 82 LEU A O 1
ATOM 649 N N . SER A 1 83 ? 7.945 -21.922 -17.328 1 97.94 83 SER A N 1
ATOM 650 C CA . SER A 1 83 ? 6.602 -21.625 -17.828 1 97.94 83 SER A CA 1
ATOM 651 C C . SER A 1 83 ? 5.621 -22.734 -17.438 1 97.94 83 SER A C 1
ATOM 653 O O . SER A 1 83 ? 4.492 -22.453 -17.031 1 97.94 83 SER A O 1
ATOM 655 N N . LYS A 1 84 ? 6.09 -23.984 -17.562 1 96.12 84 LYS A N 1
ATOM 656 C CA . LYS A 1 84 ? 5.262 -25.109 -17.172 1 96.12 84 LYS A CA 1
ATOM 657 C C . LYS A 1 84 ? 4.938 -25.062 -15.672 1 96.12 84 LYS A C 1
ATOM 659 O O . LYS A 1 84 ? 3.797 -25.312 -15.273 1 96.12 84 LYS A O 1
ATOM 664 N N . VAL A 1 85 ? 5.906 -24.781 -14.906 1 98.25 85 VAL A N 1
ATOM 665 C CA . VAL A 1 85 ? 5.738 -24.703 -13.461 1 98.25 85 VAL A CA 1
ATOM 666 C C . VAL A 1 85 ? 4.773 -23.562 -13.117 1 98.25 85 VAL A C 1
ATOM 668 O O . VAL A 1 85 ? 3.873 -23.75 -12.289 1 98.25 85 VAL A O 1
ATOM 671 N N . ASP A 1 86 ? 4.988 -22.422 -13.711 1 98.75 86 ASP A N 1
ATOM 672 C CA . ASP A 1 86 ? 4.152 -21.25 -13.516 1 98.75 86 ASP A CA 1
ATOM 673 C C . ASP A 1 86 ? 2.676 -21.578 -13.727 1 98.75 86 ASP A C 1
ATOM 675 O O . ASP A 1 86 ? 1.848 -21.359 -12.844 1 98.75 86 ASP A O 1
ATOM 679 N N . LEU A 1 87 ? 2.383 -22.219 -14.844 1 98.19 87 LEU A N 1
ATOM 680 C CA . LEU A 1 87 ? 1.004 -22.531 -15.195 1 98.19 87 LEU A CA 1
ATOM 681 C C . LEU A 1 87 ? 0.447 -23.625 -14.289 1 98.19 87 LEU A C 1
ATOM 683 O O . LEU A 1 87 ? -0.731 -23.594 -13.93 1 98.19 87 LEU A O 1
ATOM 687 N N . LYS A 1 88 ? 1.278 -24.578 -13.977 1 97.94 88 LYS A N 1
ATOM 688 C CA . LYS A 1 88 ? 0.846 -25.641 -13.07 1 97.94 88 LYS A CA 1
ATOM 689 C C . LYS A 1 88 ? 0.415 -25.078 -11.719 1 97.94 88 LYS A C 1
ATOM 691 O O . LYS A 1 88 ? -0.631 -25.453 -11.188 1 97.94 88 LYS A O 1
ATOM 696 N N . LEU A 1 89 ? 1.213 -24.172 -11.18 1 98.56 89 LEU A N 1
ATOM 697 C CA . LEU A 1 89 ? 0.914 -23.609 -9.867 1 98.56 89 LEU A CA 1
ATOM 698 C C . LEU A 1 89 ? -0.312 -22.703 -9.93 1 98.56 89 LEU A C 1
ATOM 700 O O . LEU A 1 89 ? -1.101 -22.656 -8.984 1 98.56 89 LEU A O 1
ATOM 704 N N . VAL A 1 90 ? -0.469 -21.984 -11.047 1 98.5 90 VAL A N 1
ATOM 705 C CA . VAL A 1 90 ? -1.695 -21.219 -11.25 1 98.5 90 VAL A CA 1
ATOM 706 C C . VAL A 1 90 ? -2.904 -22.156 -11.164 1 98.5 90 VAL A C 1
ATOM 708 O O . VAL A 1 90 ? -3.877 -21.844 -10.469 1 98.5 90 VAL A O 1
ATOM 711 N N . ASN A 1 91 ? -2.775 -23.234 -11.891 1 97.56 91 ASN A N 1
ATOM 712 C CA . ASN A 1 91 ? -3.859 -24.219 -11.891 1 97.56 91 ASN A CA 1
ATOM 713 C C . ASN A 1 91 ? -4.137 -24.75 -10.484 1 97.56 91 ASN A C 1
ATOM 715 O O . ASN A 1 91 ? -5.293 -24.859 -10.078 1 97.56 91 ASN A O 1
ATOM 719 N N . CYS A 1 92 ? -3.148 -25.062 -9.789 1 96.19 92 CYS A N 1
ATOM 720 C CA . CYS A 1 92 ? -3.291 -25.547 -8.422 1 96.19 92 CYS A CA 1
ATOM 721 C C . CYS A 1 92 ? -3.979 -24.516 -7.543 1 96.19 92 CYS A C 1
ATOM 723 O O . CYS A 1 92 ? -4.871 -24.844 -6.762 1 96.19 92 CYS A O 1
ATOM 725 N N . CYS A 1 93 ? -3.508 -23.312 -7.676 1 94.75 93 CYS A N 1
ATOM 726 C CA . CYS A 1 93 ? -4.094 -22.219 -6.918 1 94.75 93 CYS A CA 1
ATOM 727 C C . CYS A 1 93 ? -5.59 -22.109 -7.18 1 94.75 93 CYS A C 1
ATOM 729 O O . CYS A 1 93 ? -6.371 -21.875 -6.258 1 94.75 93 CYS A O 1
ATOM 731 N N . ASN A 1 94 ? -6.016 -22.312 -8.414 1 93.69 94 ASN A N 1
ATOM 732 C CA . ASN A 1 94 ? -7.395 -22.109 -8.844 1 93.69 94 ASN A CA 1
ATOM 733 C C . ASN A 1 94 ? -8.266 -23.328 -8.516 1 93.69 94 ASN A C 1
ATOM 735 O O . ASN A 1 94 ? -9.477 -23.188 -8.312 1 93.69 94 ASN A O 1
ATOM 739 N N . THR A 1 95 ? -7.652 -24.438 -8.445 1 93.44 95 THR A N 1
ATOM 740 C CA . THR A 1 95 ? -8.445 -25.656 -8.305 1 93.44 95 THR A CA 1
ATOM 741 C C . THR A 1 95 ? -8.461 -26.125 -6.848 1 93.44 95 THR A C 1
ATOM 743 O O . THR A 1 95 ? -9.297 -26.953 -6.465 1 93.44 95 THR A O 1
ATOM 746 N N . THR A 1 96 ? -7.535 -25.672 -6.07 1 86.94 96 THR A N 1
ATOM 747 C CA . THR A 1 96 ? -7.504 -26.031 -4.656 1 86.94 96 THR A CA 1
ATOM 748 C C . THR A 1 96 ? -8.734 -25.484 -3.936 1 86.94 96 THR A C 1
ATOM 750 O O . THR A 1 96 ? -9 -24.281 -3.969 1 86.94 96 THR A O 1
ATOM 753 N N . ILE A 1 97 ? -9.477 -26.406 -3.395 1 81.38 97 ILE A N 1
ATOM 754 C CA . ILE A 1 97 ? -10.633 -26 -2.605 1 81.38 97 ILE A CA 1
ATOM 755 C C . ILE A 1 97 ? -10.172 -25.344 -1.309 1 81.38 97 ILE A C 1
ATOM 757 O O . ILE A 1 97 ? -9.414 -25.938 -0.539 1 81.38 97 ILE A O 1
ATOM 761 N N . ARG A 1 98 ? -10.516 -24.234 -0.969 1 80.62 98 ARG A N 1
ATOM 762 C CA . ARG A 1 98 ? -10.195 -23.469 0.231 1 80.62 98 ARG A CA 1
ATOM 763 C C . ARG A 1 98 ? -8.688 -23.266 0.365 1 80.62 98 ARG A C 1
ATOM 765 O O . ARG A 1 98 ? -8.062 -23.797 1.288 1 80.62 98 ARG A O 1
ATOM 772 N N . LEU A 1 99 ? -8 -22.734 -0.548 1 89.81 99 LEU A N 1
ATOM 773 C CA . LEU A 1 99 ? -6.586 -22.391 -0.502 1 89.81 99 LEU A CA 1
ATOM 774 C C . LEU A 1 99 ? -6.25 -21.641 0.778 1 89.81 99 LEU A C 1
ATOM 776 O O . LEU A 1 99 ? -6.805 -20.562 1.036 1 89.81 99 LEU A O 1
ATOM 780 N N . LYS A 1 100 ? -5.379 -22.234 1.632 1 91.44 100 LYS A N 1
ATOM 781 C CA . LYS A 1 100 ? -5.012 -21.609 2.896 1 91.44 100 LYS A CA 1
ATOM 782 C C . LYS A 1 100 ? -4.215 -20.328 2.664 1 91.44 100 LYS A C 1
ATOM 784 O O . LYS A 1 100 ? -3.494 -20.203 1.67 1 91.44 100 LYS A O 1
ATOM 789 N N . THR A 1 101 ? -4.375 -19.422 3.586 1 94 101 THR A N 1
ATOM 790 C CA . THR A 1 101 ? -3.66 -18.156 3.508 1 94 101 THR A CA 1
ATOM 791 C C . THR A 1 101 ? -2.152 -18.391 3.459 1 94 101 THR A C 1
ATOM 793 O O . THR A 1 101 ? -1.442 -17.703 2.711 1 94 101 THR A O 1
ATOM 796 N N . GLU A 1 102 ? -1.672 -19.328 4.219 1 96 102 GLU A N 1
ATOM 797 C CA . GLU A 1 102 ? -0.246 -19.641 4.242 1 96 102 GLU A CA 1
ATOM 798 C C . GLU A 1 102 ? 0.241 -20.094 2.869 1 96 102 GLU A C 1
ATOM 800 O O . GLU A 1 102 ? 1.337 -19.719 2.439 1 96 102 GLU A O 1
ATOM 805 N N . GLN A 1 103 ? -0.543 -20.891 2.271 1 95.81 103 GLN A N 1
ATOM 806 C CA . GLN A 1 103 ? -0.194 -21.375 0.943 1 95.81 103 GLN A CA 1
ATOM 807 C C . GLN A 1 103 ? -0.17 -20.25 -0.075 1 95.81 103 GLN A C 1
ATOM 809 O O . GLN A 1 103 ? 0.722 -20.188 -0.923 1 95.81 103 GLN A O 1
ATOM 814 N N . LEU A 1 104 ? -1.166 -19.375 0.021 1 97.25 104 LEU A N 1
ATOM 815 C CA . LEU A 1 104 ? -1.215 -18.219 -0.864 1 97.25 104 LEU A CA 1
ATOM 816 C C . LEU A 1 104 ? 0.035 -17.359 -0.705 1 97.25 104 LEU A C 1
ATOM 818 O O . LEU A 1 104 ? 0.633 -16.938 -1.697 1 97.25 104 LEU A O 1
ATOM 822 N N . LEU A 1 105 ? 0.427 -17.109 0.538 1 98.56 105 LEU A N 1
ATOM 823 C CA . LEU A 1 105 ? 1.624 -16.328 0.825 1 98.56 105 LEU A CA 1
ATOM 824 C C . LEU A 1 105 ? 2.865 -17.016 0.253 1 98.56 105 LEU A C 1
ATOM 826 O O . LEU A 1 105 ? 3.734 -16.344 -0.313 1 98.56 105 LEU A O 1
ATOM 830 N N . GLU A 1 106 ? 2.877 -18.266 0.387 1 97.94 106 GLU A N 1
ATOM 831 C CA . GLU A 1 106 ? 3.99 -19.016 -0.18 1 97.94 106 GLU A CA 1
ATOM 832 C C . GLU A 1 106 ? 4.035 -18.875 -1.699 1 97.94 106 GLU A C 1
ATOM 834 O O . GLU A 1 106 ? 5.109 -18.703 -2.281 1 97.94 106 GLU A O 1
ATOM 839 N N . TYR A 1 107 ? 2.906 -19 -2.281 1 98.56 107 TYR A N 1
ATOM 840 C CA . TYR A 1 107 ? 2.809 -18.828 -3.729 1 98.56 107 TYR A CA 1
ATOM 841 C C . TYR A 1 107 ? 3.316 -17.453 -4.156 1 98.56 107 TYR A C 1
ATOM 843 O O . TYR A 1 107 ? 4.086 -17.344 -5.113 1 98.56 107 TYR A O 1
ATOM 851 N N . ILE A 1 108 ? 2.938 -16.422 -3.457 1 98.81 108 ILE A N 1
ATOM 852 C CA . ILE A 1 108 ? 3.33 -15.055 -3.795 1 98.81 108 ILE A CA 1
ATOM 853 C C . ILE A 1 108 ? 4.848 -14.914 -3.695 1 98.81 108 ILE A C 1
ATOM 855 O O . ILE A 1 108 ? 5.496 -14.43 -4.625 1 98.81 108 ILE A O 1
ATOM 859 N N . LEU A 1 109 ? 5.406 -15.375 -2.602 1 98.81 109 LEU A N 1
ATOM 860 C CA . LEU A 1 109 ? 6.836 -15.227 -2.361 1 98.81 109 LEU A CA 1
ATOM 861 C C . LEU A 1 109 ? 7.645 -16.031 -3.377 1 98.81 109 LEU A C 1
ATOM 863 O O . LEU A 1 109 ? 8.656 -15.547 -3.889 1 98.81 109 LEU A O 1
ATOM 867 N N . GLU A 1 110 ? 7.168 -17.219 -3.645 1 98.62 110 GLU A N 1
ATOM 868 C CA . GLU A 1 110 ? 7.848 -18.031 -4.637 1 98.62 110 GLU A CA 1
ATOM 869 C C . GLU A 1 110 ? 7.75 -17.422 -6.031 1 98.62 110 GLU A C 1
ATOM 871 O O . GLU A 1 110 ? 8.719 -17.438 -6.789 1 98.62 110 GLU A O 1
ATOM 876 N N . ALA A 1 111 ? 6.582 -16.938 -6.34 1 98.88 111 ALA A N 1
ATOM 877 C CA . ALA A 1 111 ? 6.375 -16.297 -7.641 1 98.88 111 ALA A CA 1
ATOM 878 C C . ALA A 1 111 ? 7.301 -15.109 -7.824 1 98.88 111 ALA A C 1
ATOM 880 O O . ALA A 1 111 ? 7.867 -14.906 -8.898 1 98.88 111 ALA A O 1
ATOM 881 N N . GLU A 1 112 ? 7.441 -14.352 -6.742 1 98.75 112 GLU A N 1
ATOM 882 C CA . GLU A 1 112 ? 8.352 -13.211 -6.805 1 98.75 112 GLU A CA 1
ATOM 883 C C . GLU A 1 112 ? 9.805 -13.672 -6.922 1 98.75 112 GLU A C 1
ATOM 885 O O . GLU A 1 112 ? 10.578 -13.094 -7.688 1 98.75 112 GLU A O 1
ATOM 890 N N . LEU A 1 113 ? 10.156 -14.625 -6.184 1 98.5 113 LEU A N 1
ATOM 891 C CA . LEU A 1 113 ? 11.539 -15.094 -6.109 1 98.5 113 LEU A CA 1
ATOM 892 C C . LEU A 1 113 ? 11.992 -15.656 -7.453 1 98.5 113 LEU A C 1
ATOM 894 O O . LEU A 1 113 ? 13.133 -15.438 -7.863 1 98.5 113 LEU A O 1
ATOM 898 N N . TYR A 1 114 ? 11.094 -16.312 -8.156 1 98.44 114 TYR A N 1
ATOM 899 C CA . TYR A 1 114 ? 11.516 -17.031 -9.352 1 98.44 114 TYR A CA 1
ATOM 900 C C . TYR A 1 114 ? 10.852 -16.453 -10.602 1 98.44 114 TYR A C 1
ATOM 902 O O . TYR A 1 114 ? 10.812 -17.109 -11.648 1 98.44 114 TYR A O 1
ATOM 910 N N . ASP A 1 115 ? 10.234 -15.359 -10.5 1 97.81 115 ASP A N 1
ATOM 911 C CA . ASP A 1 115 ? 9.648 -14.609 -11.602 1 97.81 115 ASP A CA 1
ATOM 912 C C . ASP A 1 115 ? 8.562 -15.414 -12.305 1 97.81 115 ASP A C 1
ATOM 914 O O . ASP A 1 115 ? 8.555 -15.523 -13.531 1 97.81 115 ASP A O 1
ATOM 918 N N . LEU A 1 116 ? 7.773 -16.016 -11.5 1 98.75 116 LEU A N 1
ATOM 919 C CA . LEU A 1 116 ? 6.59 -16.688 -12.031 1 98.75 116 LEU A CA 1
ATOM 920 C C . LEU A 1 116 ? 5.434 -15.703 -12.188 1 98.75 116 LEU A C 1
ATOM 922 O O . LEU A 1 116 ? 4.578 -15.602 -11.305 1 98.75 116 LEU A O 1
ATOM 926 N N . THR A 1 117 ? 5.316 -15.094 -13.297 1 98.69 117 THR A N 1
ATOM 927 C CA . THR A 1 117 ? 4.465 -13.93 -13.5 1 98.69 117 THR A CA 1
ATOM 928 C C . THR A 1 117 ? 2.992 -14.32 -13.461 1 98.69 117 THR A C 1
ATOM 930 O O . THR A 1 117 ? 2.172 -13.625 -12.867 1 98.69 117 THR A O 1
ATOM 933 N N . ASN A 1 118 ? 2.652 -15.391 -14.125 1 98.69 118 ASN A N 1
ATOM 934 C CA . ASN A 1 118 ? 1.256 -15.812 -14.133 1 98.69 118 ASN A CA 1
ATOM 935 C C . ASN A 1 118 ? 0.768 -16.156 -12.727 1 98.69 118 ASN A C 1
ATOM 937 O O . ASN A 1 118 ? -0.343 -15.789 -12.344 1 98.69 118 ASN A O 1
ATOM 941 N N . LEU A 1 119 ? 1.552 -16.828 -12.031 1 98.81 119 LEU A N 1
ATOM 942 C CA . LEU A 1 119 ? 1.201 -17.188 -10.656 1 98.81 119 LEU A CA 1
ATOM 943 C C . LEU A 1 119 ? 1.051 -15.93 -9.797 1 98.81 119 LEU A C 1
ATOM 945 O O . LEU A 1 119 ? 0.091 -15.812 -9.031 1 98.81 119 LEU A O 1
ATOM 949 N N . LEU A 1 120 ? 1.993 -15.039 -9.914 1 98.88 120 LEU A N 1
ATOM 950 C CA . LEU A 1 120 ? 1.94 -13.812 -9.125 1 98.88 120 LEU A CA 1
ATOM 951 C C . LEU A 1 120 ? 0.653 -13.039 -9.406 1 98.88 120 LEU A C 1
ATOM 953 O O . LEU A 1 120 ? -0.035 -12.617 -8.469 1 98.88 120 LEU A O 1
ATOM 957 N N . ASN A 1 121 ? 0.375 -12.922 -10.68 1 98.62 121 ASN A N 1
ATOM 958 C CA . ASN A 1 121 ? -0.84 -12.211 -11.055 1 98.62 121 ASN A CA 1
ATOM 959 C C . ASN A 1 121 ? -2.088 -12.898 -10.508 1 98.62 121 ASN A C 1
ATOM 961 O O . ASN A 1 121 ? -3.01 -12.234 -10.031 1 98.62 121 ASN A O 1
ATOM 965 N N . ASN A 1 122 ? -2.107 -14.156 -10.633 1 97.56 122 ASN A N 1
ATOM 966 C CA . ASN A 1 122 ? -3.223 -14.922 -10.086 1 97.56 122 ASN A CA 1
ATOM 967 C C . ASN A 1 122 ? -3.365 -14.703 -8.578 1 97.56 122 ASN A C 1
ATOM 969 O O . ASN A 1 122 ? -4.477 -14.555 -8.07 1 97.56 122 ASN A O 1
ATOM 973 N N . CYS A 1 123 ? -2.281 -14.688 -7.887 1 98.06 123 CYS A N 1
ATOM 974 C CA . CYS A 1 123 ? -2.275 -14.5 -6.441 1 98.06 123 CYS A CA 1
ATOM 975 C C . CYS A 1 123 ? -2.725 -13.094 -6.07 1 98.06 123 CYS A C 1
ATOM 977 O O . CYS A 1 123 ? -3.422 -12.898 -5.07 1 98.06 123 CYS A O 1
ATOM 979 N N . ILE A 1 124 ? -2.307 -12.141 -6.848 1 97.88 124 ILE A N 1
ATOM 980 C CA . ILE A 1 124 ? -2.688 -10.758 -6.605 1 97.88 124 ILE A CA 1
ATOM 981 C C . ILE A 1 124 ? -4.199 -10.609 -6.734 1 97.88 124 ILE A C 1
ATOM 983 O O . ILE A 1 124 ? -4.812 -9.805 -6.023 1 97.88 124 ILE A O 1
ATOM 987 N N . GLU A 1 125 ? -4.801 -11.406 -7.543 1 93.88 125 GLU A N 1
ATOM 988 C CA . GLU A 1 125 ? -6.254 -11.375 -7.695 1 93.88 125 GLU A CA 1
ATOM 989 C C . GLU A 1 125 ? -6.945 -12.016 -6.492 1 93.88 125 GLU A C 1
ATOM 991 O O . GLU A 1 125 ? -8.047 -11.609 -6.121 1 93.88 125 GLU A O 1
ATOM 996 N N . LYS A 1 126 ? -6.332 -12.914 -5.852 1 92.56 126 LYS A N 1
ATOM 997 C CA . LYS A 1 126 ? -6.953 -13.688 -4.781 1 92.56 126 LYS A CA 1
ATOM 998 C C . LYS A 1 126 ? -6.648 -13.086 -3.416 1 92.56 126 LYS A C 1
ATOM 1000 O O . LYS A 1 126 ? -7.484 -13.125 -2.512 1 92.56 126 LYS A O 1
ATOM 1005 N N . ALA A 1 127 ? -5.547 -12.445 -3.281 1 95.69 127 ALA A N 1
ATOM 1006 C CA . ALA A 1 127 ? -5.016 -11.984 -2.002 1 95.69 127 ALA A CA 1
ATOM 1007 C C . ALA A 1 127 ? -5.91 -10.906 -1.393 1 95.69 127 ALA A C 1
ATOM 1009 O O . ALA A 1 127 ? -6.121 -10.883 -0.178 1 95.69 127 ALA A O 1
ATOM 1010 N N . PRO A 1 128 ? -6.484 -10 -2.223 1 92.75 128 PRO A N 1
ATOM 1011 C CA . PRO A 1 128 ? -7.293 -8.906 -1.679 1 92.75 128 PRO A CA 1
ATOM 1012 C C . PRO A 1 128 ? -8.469 -9.398 -0.847 1 92.75 128 PRO A C 1
ATOM 1014 O O . PRO A 1 128 ? -9.055 -8.633 -0.072 1 92.75 128 PRO A O 1
ATOM 1017 N N . ARG A 1 129 ? -8.844 -10.648 -0.937 1 86.5 129 ARG A N 1
ATOM 1018 C CA . ARG A 1 129 ? -10.023 -11.195 -0.279 1 86.5 129 ARG A CA 1
ATOM 1019 C C . ARG A 1 129 ? -9.68 -11.711 1.117 1 86.5 129 ARG A C 1
ATOM 1021 O O . ARG A 1 129 ? -10.578 -11.992 1.916 1 86.5 129 ARG A O 1
ATOM 1028 N N . ARG A 1 130 ? -8.508 -11.805 1.421 1 90.75 130 ARG A N 1
ATOM 1029 C CA . ARG A 1 130 ? -8.086 -12.422 2.672 1 90.75 130 ARG A CA 1
ATOM 1030 C C . ARG A 1 130 ? -8.25 -11.461 3.844 1 90.75 130 ARG A C 1
ATOM 1032 O O . ARG A 1 130 ? -8.18 -10.242 3.668 1 90.75 130 ARG A O 1
ATOM 1039 N N . LYS A 1 131 ? -8.438 -12.023 5.008 1 88.88 131 LYS A N 1
ATOM 1040 C CA . LYS A 1 131 ? -8.578 -11.242 6.23 1 88.88 131 LYS A CA 1
ATOM 1041 C C . LYS A 1 131 ? -7.254 -10.602 6.633 1 88.88 131 LYS A C 1
ATOM 1043 O O . LYS A 1 131 ? -6.195 -11.219 6.512 1 88.88 131 LYS A O 1
ATOM 1048 N N . PHE A 1 132 ? -7.449 -9.398 7.191 1 94.5 132 PHE A N 1
ATOM 1049 C CA . PHE A 1 132 ? -6.285 -8.656 7.664 1 94.5 132 PHE A CA 1
ATOM 1050 C C . PHE A 1 132 ? -5.492 -9.477 8.672 1 94.5 132 PHE A C 1
ATOM 1052 O O . PHE A 1 132 ? -4.27 -9.594 8.562 1 94.5 132 PHE A O 1
ATOM 1059 N N . THR A 1 133 ? -6.125 -10.062 9.656 1 94.12 133 THR A N 1
ATOM 1060 C CA . THR A 1 133 ? -5.492 -10.758 10.766 1 94.12 133 THR A CA 1
ATOM 1061 C C . THR A 1 133 ? -4.77 -12.016 10.281 1 94.12 133 THR A C 1
ATOM 1063 O O . THR A 1 133 ? -3.74 -12.398 10.844 1 94.12 133 THR A O 1
ATOM 1066 N N . ALA A 1 134 ? -5.309 -12.656 9.234 1 94.19 134 ALA A N 1
ATOM 1067 C CA . ALA A 1 134 ? -4.727 -13.898 8.734 1 94.19 134 ALA A CA 1
ATOM 1068 C C . ALA A 1 134 ? -3.635 -13.609 7.703 1 94.19 134 ALA A C 1
ATOM 1070 O O . ALA A 1 134 ? -2.594 -14.273 7.691 1 94.19 134 ALA A O 1
ATOM 1071 N N . PHE A 1 135 ? -3.846 -12.609 6.914 1 96.75 135 PHE A N 1
ATOM 1072 C CA . PHE A 1 135 ? -2.979 -12.375 5.766 1 96.75 135 PHE A CA 1
ATOM 1073 C C . PHE A 1 135 ? -1.943 -11.297 6.086 1 96.75 135 PHE A C 1
ATOM 1075 O O . PHE A 1 135 ? -0.74 -11.562 6.047 1 96.75 135 PHE A O 1
ATOM 1082 N N . VAL A 1 136 ? -2.375 -10.125 6.477 1 97.56 136 VAL A N 1
ATOM 1083 C CA . VAL A 1 136 ? -1.502 -8.969 6.656 1 97.56 136 VAL A CA 1
ATOM 1084 C C . VAL A 1 136 ? -0.649 -9.156 7.91 1 97.56 136 VAL A C 1
ATOM 1086 O O . VAL A 1 136 ? 0.529 -8.797 7.926 1 97.56 136 VAL A O 1
ATOM 1089 N N . GLU A 1 137 ? -1.201 -9.711 8.883 1 97.19 137 GLU A N 1
ATOM 1090 C CA . GLU A 1 137 ? -0.476 -9.867 10.141 1 97.19 137 GLU A CA 1
ATOM 1091 C C . GLU A 1 137 ? 0.436 -11.086 10.109 1 97.19 137 GLU A C 1
ATOM 1093 O O . GLU A 1 137 ? 1.231 -11.305 11.023 1 97.19 137 GLU A O 1
ATOM 1098 N N . ASN A 1 138 ? 0.254 -12 9.102 1 97.25 138 ASN A N 1
ATOM 1099 C CA . ASN A 1 138 ? 1.2 -13.094 8.914 1 97.25 138 ASN A CA 1
ATOM 1100 C C . ASN A 1 138 ? 2.613 -12.578 8.664 1 97.25 138 ASN A C 1
ATOM 1102 O O . ASN A 1 138 ? 2.814 -11.703 7.82 1 97.25 138 ASN A O 1
ATOM 1106 N N . PRO A 1 139 ? 3.65 -13.023 9.328 1 97.69 139 PRO A N 1
ATOM 1107 C CA . PRO A 1 139 ? 5.023 -12.547 9.164 1 97.69 139 PRO A CA 1
ATOM 1108 C C . PRO A 1 139 ? 5.512 -12.648 7.719 1 97.69 139 PRO A C 1
ATOM 1110 O O . PRO A 1 139 ? 6.34 -11.836 7.285 1 97.69 139 PRO A O 1
ATOM 1113 N N . GLN A 1 140 ? 5.039 -13.594 6.98 1 98 140 GLN A N 1
ATOM 1114 C CA . GLN A 1 140 ? 5.469 -13.781 5.602 1 98 140 GLN A CA 1
ATOM 1115 C C . GLN A 1 140 ? 5.02 -12.625 4.719 1 98 140 GLN A C 1
ATOM 1117 O O . GLN A 1 140 ? 5.629 -12.359 3.68 1 98 140 GLN A O 1
ATOM 1122 N N . PHE A 1 141 ? 3.963 -11.953 5.191 1 98.5 141 PHE A N 1
ATOM 1123 C CA . PHE A 1 141 ? 3.463 -10.812 4.434 1 98.5 141 PHE A CA 1
ATOM 1124 C C . PHE A 1 141 ? 4.539 -9.742 4.289 1 98.5 141 PHE A C 1
ATOM 1126 O O . PHE A 1 141 ? 4.645 -9.102 3.246 1 98.5 141 PHE A O 1
ATOM 1133 N N . GLN A 1 142 ? 5.352 -9.602 5.312 1 97.38 142 GLN A N 1
ATOM 1134 C CA . GLN A 1 142 ? 6.375 -8.57 5.344 1 97.38 142 GLN A CA 1
ATOM 1135 C C . GLN A 1 142 ? 7.453 -8.828 4.297 1 97.38 142 GLN A C 1
ATOM 1137 O O . GLN A 1 142 ? 8.148 -7.906 3.871 1 97.38 142 GLN A O 1
ATOM 1142 N N . LYS A 1 143 ? 7.496 -10.023 3.857 1 98.25 143 LYS 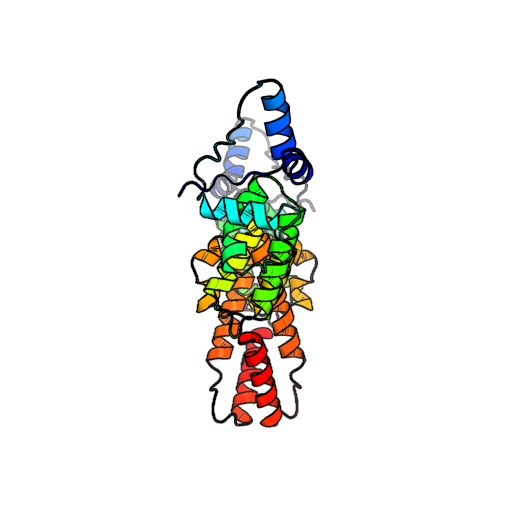A N 1
ATOM 1143 C CA . LYS A 1 143 ? 8.539 -10.406 2.91 1 98.25 143 LYS A CA 1
ATOM 1144 C C . LYS A 1 143 ? 8.117 -10.109 1.476 1 98.25 143 LYS A C 1
ATOM 1146 O O . LYS A 1 143 ? 8.938 -10.133 0.561 1 98.25 143 LYS A O 1
ATOM 1151 N N . ILE A 1 144 ? 6.832 -9.836 1.296 1 98.56 144 ILE A N 1
ATOM 1152 C CA . ILE A 1 144 ? 6.324 -9.516 -0.031 1 98.56 144 ILE A CA 1
ATOM 1153 C C . ILE A 1 144 ? 6.859 -8.156 -0.474 1 98.56 144 ILE A C 1
ATOM 1155 O O . ILE A 1 144 ? 7 -7.242 0.343 1 98.56 144 ILE A O 1
ATOM 1159 N N . SER A 1 145 ? 7.207 -8.031 -1.697 1 97.75 145 SER A N 1
ATOM 1160 C CA . SER A 1 145 ? 7.734 -6.781 -2.234 1 97.75 145 SER A CA 1
ATOM 1161 C C . SER A 1 145 ? 6.727 -5.645 -2.094 1 97.75 145 SER A C 1
ATOM 1163 O O . SER A 1 145 ? 5.516 -5.871 -2.133 1 97.75 145 SER A O 1
ATOM 1165 N N . PRO A 1 146 ? 7.23 -4.438 -1.953 1 95.56 146 PRO A N 1
ATOM 1166 C CA . PRO A 1 146 ? 6.332 -3.285 -1.848 1 95.56 146 PRO A CA 1
ATOM 1167 C C . PRO A 1 146 ? 5.398 -3.154 -3.047 1 95.56 146 PRO A C 1
ATOM 1169 O O . PRO A 1 146 ? 4.227 -2.805 -2.887 1 95.56 146 PRO A O 1
ATOM 1172 N N . GLY A 1 147 ? 5.93 -3.379 -4.219 1 96.56 147 GLY A N 1
ATOM 1173 C CA . GLY A 1 147 ? 5.105 -3.291 -5.41 1 96.56 147 GLY A CA 1
ATOM 1174 C C . GLY A 1 147 ? 3.918 -4.234 -5.387 1 96.56 147 GLY A C 1
ATOM 1175 O O . GLY A 1 147 ? 2.805 -3.846 -5.746 1 96.56 147 GLY A O 1
ATOM 1176 N N . THR A 1 148 ? 4.172 -5.457 -5.023 1 98.12 148 THR A N 1
ATOM 1177 C CA . THR A 1 148 ? 3.109 -6.453 -4.945 1 98.12 148 THR A CA 1
ATOM 1178 C C . THR A 1 148 ? 2.115 -6.098 -3.844 1 98.12 148 THR A C 1
ATOM 1180 O O . THR A 1 148 ? 0.902 -6.199 -4.039 1 98.12 148 THR A O 1
ATOM 1183 N N . LYS A 1 149 ? 2.605 -5.691 -2.688 1 97.75 149 LYS A N 1
ATOM 1184 C CA . LYS A 1 149 ? 1.726 -5.258 -1.607 1 97.75 149 LYS A CA 1
ATOM 1185 C C . LYS A 1 149 ? 0.801 -4.137 -2.068 1 97.75 149 LYS A C 1
ATOM 1187 O O . LYS A 1 149 ? -0.396 -4.148 -1.773 1 97.75 149 LYS A O 1
ATOM 1192 N N . ASP A 1 150 ? 1.357 -3.252 -2.791 1 96.94 150 ASP A N 1
ATOM 1193 C CA . ASP A 1 150 ? 0.582 -2.127 -3.305 1 96.94 150 ASP A CA 1
ATOM 1194 C C . ASP A 1 150 ? -0.548 -2.605 -4.211 1 96.94 150 ASP A C 1
ATOM 1196 O O . ASP A 1 150 ? -1.688 -2.156 -4.082 1 96.94 150 ASP A O 1
ATOM 1200 N N . LYS A 1 151 ? -0.173 -3.41 -5.113 1 97.62 151 LYS A N 1
ATOM 1201 C CA . LYS A 1 151 ? -1.171 -3.928 -6.047 1 97.62 151 LYS A CA 1
ATOM 1202 C C . LYS A 1 151 ? -2.303 -4.633 -5.305 1 97.62 151 LYS A C 1
ATOM 1204 O O . LYS A 1 151 ? -3.477 -4.445 -5.633 1 97.62 151 LYS A O 1
ATOM 1209 N N . ILE A 1 152 ? -1.957 -5.426 -4.336 1 97.94 152 ILE A N 1
ATOM 1210 C CA . ILE A 1 152 ? -2.943 -6.176 -3.562 1 97.94 152 ILE A CA 1
ATOM 1211 C C . ILE A 1 152 ? -3.85 -5.207 -2.807 1 97.94 152 ILE A C 1
ATOM 1213 O O . ILE A 1 152 ? -5.078 -5.328 -2.854 1 97.94 152 ILE A O 1
ATOM 1217 N N . CYS A 1 153 ? -3.279 -4.289 -2.16 1 97.31 153 CYS A N 1
ATOM 1218 C CA . CYS A 1 153 ? -4.02 -3.334 -1.345 1 97.31 153 CYS A CA 1
ATOM 1219 C C . CYS A 1 153 ? -4.969 -2.506 -2.203 1 97.31 153 CYS A C 1
ATOM 1221 O O . CYS A 1 153 ? -6.133 -2.316 -1.843 1 97.31 153 CYS A O 1
ATOM 1223 N N . LEU A 1 154 ? -4.457 -2.01 -3.287 1 97 154 LEU A N 1
ATOM 1224 C CA . LEU A 1 154 ? -5.27 -1.167 -4.156 1 97 154 LEU A CA 1
ATOM 1225 C C . LEU A 1 154 ? -6.402 -1.969 -4.789 1 97 154 LEU A C 1
ATOM 1227 O O . LEU A 1 154 ? -7.523 -1.471 -4.926 1 97 154 LEU A O 1
ATOM 1231 N N . MET A 1 155 ? -6.102 -3.133 -5.168 1 95.19 155 MET A N 1
ATOM 1232 C CA . MET A 1 155 ? -7.145 -3.996 -5.715 1 95.19 155 MET A CA 1
ATOM 1233 C C . MET A 1 155 ? -8.234 -4.25 -4.684 1 95.19 155 MET A C 1
ATOM 1235 O O . MET A 1 155 ? -9.422 -4.223 -5.012 1 95.19 155 MET A O 1
ATOM 1239 N N . ARG A 1 156 ? -7.852 -4.484 -3.465 1 92.69 156 ARG A N 1
ATOM 1240 C CA . ARG A 1 156 ? -8.844 -4.668 -2.414 1 92.69 156 ARG A CA 1
ATOM 1241 C C . ARG A 1 156 ? -9.711 -3.418 -2.254 1 92.69 156 ARG A C 1
ATOM 1243 O O . ARG A 1 156 ? -10.93 -3.514 -2.125 1 92.69 156 ARG A O 1
ATOM 1250 N N . TRP A 1 157 ? -9 -2.268 -2.186 1 92.94 157 TRP A N 1
ATOM 1251 C CA . TRP A 1 157 ? -9.711 -1 -2.059 1 92.94 157 TRP A CA 1
ATOM 1252 C C . TRP A 1 157 ? -10.75 -0.844 -3.164 1 92.94 157 TRP A C 1
ATOM 1254 O O . TRP A 1 157 ? -11.93 -0.607 -2.889 1 92.94 157 TRP A O 1
ATOM 1264 N N . LYS A 1 158 ? -10.344 -1.067 -4.352 1 92.38 158 LYS A N 1
ATOM 1265 C CA . LYS A 1 158 ? -11.219 -0.967 -5.516 1 92.38 158 LYS A CA 1
ATOM 1266 C C . LYS A 1 158 ? -12.375 -1.956 -5.422 1 92.38 158 LYS A C 1
ATOM 1268 O O . LYS A 1 158 ? -13.531 -1.586 -5.629 1 92.38 158 LYS A O 1
ATOM 1273 N N . ASN A 1 159 ? -12.102 -3.166 -5.102 1 87.75 159 ASN A N 1
ATOM 1274 C CA . ASN A 1 159 ? -13.109 -4.223 -5.027 1 87.75 159 ASN A CA 1
ATOM 1275 C C . ASN A 1 159 ? -14.141 -3.936 -3.941 1 87.75 159 ASN A C 1
ATOM 1277 O O . ASN A 1 159 ? -15.344 -4.082 -4.172 1 87.75 159 ASN A O 1
ATOM 1281 N N . VAL A 1 160 ? -13.648 -3.572 -2.807 1 85 160 VAL A N 1
ATOM 1282 C CA . VAL A 1 160 ? -14.539 -3.303 -1.682 1 85 160 VAL A CA 1
ATOM 1283 C C . VAL A 1 160 ? -15.438 -2.113 -2.008 1 85 160 VAL A C 1
ATOM 1285 O O . VAL A 1 160 ? -16.641 -2.141 -1.73 1 85 160 VAL A O 1
ATOM 1288 N N . ASP A 1 161 ? -14.898 -1.064 -2.602 1 85.12 161 ASP A N 1
ATOM 1289 C CA . ASP A 1 161 ? -15.68 0.099 -3.004 1 85.12 161 ASP A CA 1
ATOM 1290 C C . ASP A 1 161 ? -16.766 -0.29 -4.008 1 85.12 161 ASP A C 1
ATOM 1292 O O . ASP A 1 161 ? -17.875 0.234 -3.961 1 85.12 161 ASP A O 1
ATOM 1296 N N . ARG A 1 162 ? -16.375 -1.117 -4.938 1 83 162 ARG A N 1
ATOM 1297 C CA . ARG A 1 162 ? -17.344 -1.595 -5.926 1 83 162 ARG A CA 1
ATOM 1298 C C . ARG A 1 162 ? -18.5 -2.314 -5.254 1 83 162 ARG A C 1
ATOM 1300 O O . ARG A 1 162 ? -19.656 -2.094 -5.605 1 83 162 ARG A O 1
ATOM 1307 N N . ILE A 1 163 ? -18.234 -3.113 -4.316 1 74.88 163 ILE A N 1
ATOM 1308 C CA . ILE A 1 163 ? -19.25 -3.865 -3.588 1 74.88 163 ILE A CA 1
ATOM 1309 C C . ILE A 1 163 ? -20.156 -2.902 -2.826 1 74.88 163 ILE A C 1
ATOM 1311 O O . ILE A 1 163 ? -21.391 -3.045 -2.85 1 74.88 163 ILE A O 1
ATOM 1315 N N . ILE A 1 164 ? -19.547 -1.975 -2.221 1 71.5 164 ILE A N 1
ATOM 1316 C CA . ILE A 1 164 ? -20.297 -1 -1.434 1 71.5 164 ILE A CA 1
ATOM 1317 C C . ILE A 1 164 ? -21.203 -0.19 -2.35 1 71.5 164 ILE A C 1
ATOM 1319 O O . ILE A 1 164 ? -22.359 0.081 -2.004 1 71.5 164 ILE A O 1
ATOM 1323 N N . ASN A 1 165 ? -20.75 0.262 -3.508 1 72.56 165 ASN A N 1
ATOM 1324 C CA . ASN A 1 165 ? -21.5 1.069 -4.457 1 72.56 165 ASN A CA 1
ATOM 1325 C C . ASN A 1 165 ? -22.672 0.29 -5.047 1 72.56 165 ASN A C 1
ATOM 1327 O O . ASN A 1 165 ? -23.641 0.884 -5.523 1 72.56 165 ASN A O 1
ATOM 1331 N N . GLU A 1 166 ? -22.594 -0.956 -5.047 1 69.12 166 GLU A N 1
ATOM 1332 C CA . GLU A 1 166 ? -23.641 -1.809 -5.605 1 69.12 166 GLU A CA 1
ATOM 1333 C C . GLU A 1 166 ? -24.75 -2.057 -4.59 1 69.12 166 GLU A C 1
ATOM 1335 O O . GLU A 1 166 ? -25.812 -2.559 -4.941 1 69.12 166 GLU A O 1
ATOM 1340 N N . ILE A 1 167 ? -24.516 -1.698 -3.365 1 60.25 167 ILE A N 1
ATOM 1341 C CA . ILE A 1 167 ? -25.531 -1.871 -2.324 1 60.25 167 ILE A CA 1
ATOM 1342 C C . ILE A 1 167 ? -26.578 -0.762 -2.426 1 60.25 167 ILE A C 1
ATOM 1344 O O . ILE A 1 167 ? -26.25 0.421 -2.318 1 60.25 167 ILE A O 1
ATOM 1348 N N . PRO A 1 168 ? -27.828 -1.074 -3.064 1 48.47 168 PRO A N 1
ATOM 1349 C CA . PRO A 1 168 ? -28.875 -0.062 -3.189 1 48.47 168 PRO A CA 1
ATOM 1350 C C . PRO A 1 168 ? -29.172 0.642 -1.869 1 48.47 168 PRO A C 1
ATOM 1352 O O . PRO A 1 168 ? -29.172 0.007 -0.812 1 48.47 168 PRO A O 1
ATOM 1355 N N . VAL A 1 169 ? -29 1.908 -1.771 1 47.62 169 VAL A N 1
ATOM 1356 C CA . VAL A 1 169 ? -29.266 2.781 -0.63 1 47.62 169 VAL A CA 1
ATOM 1357 C C . VAL A 1 169 ? -30.656 2.496 -0.066 1 47.62 169 VAL A C 1
ATOM 1359 O O . VAL A 1 169 ? -30.891 2.693 1.126 1 47.62 169 VAL A O 1
ATOM 1362 N N . TYR A 1 170 ? -31.688 2.51 -0.903 1 41.53 170 TYR A N 1
ATOM 1363 C CA . TYR A 1 170 ? -33.062 2.607 -0.428 1 41.53 170 TYR A CA 1
ATOM 1364 C C . TYR A 1 170 ? -33.406 1.425 0.466 1 41.53 170 TYR A C 1
ATOM 1366 O O . TYR A 1 170 ? -33.875 1.606 1.589 1 41.53 170 TYR A O 1
ATOM 1374 N N . THR A 1 171 ? -34.219 0.321 -0.263 1 42.69 171 THR A N 1
ATOM 1375 C CA . THR A 1 171 ? -35.219 -0.631 0.201 1 42.69 171 THR A CA 1
ATOM 1376 C C . THR A 1 171 ? -34.562 -1.772 0.975 1 42.69 171 THR A C 1
ATOM 1378 O O . THR A 1 171 ? -34.062 -2.719 0.376 1 42.69 171 THR A O 1
ATOM 1381 N N . ILE A 1 172 ? -33.844 -1.534 1.757 1 46.41 172 ILE A N 1
ATOM 1382 C CA . ILE A 1 172 ? -32.969 -2.541 2.354 1 46.41 172 ILE A CA 1
ATOM 1383 C C . ILE A 1 172 ? -33.812 -3.695 2.895 1 46.41 172 ILE A C 1
ATOM 1385 O O . ILE A 1 172 ? -34.469 -3.562 3.934 1 46.41 172 ILE A O 1
ATOM 1389 N N . SER A 1 173 ? -34.531 -4.16 2.012 1 46.94 173 SER A N 1
ATOM 1390 C CA . SER A 1 173 ? -35.156 -5.402 2.467 1 46.94 173 SER A CA 1
ATOM 1391 C C . SER A 1 173 ? -34.094 -6.387 2.971 1 46.94 173 SER A C 1
ATOM 1393 O O . SER A 1 173 ? -32.906 -6.254 2.652 1 46.94 173 SER A O 1
ATOM 1395 N N . GLN A 1 174 ? -34.438 -7.023 4.012 1 48.09 174 GLN A N 1
ATOM 1396 C CA . GLN A 1 174 ? -33.656 -8.109 4.625 1 48.09 174 GLN A CA 1
ATOM 1397 C C . GLN A 1 174 ? -32.938 -8.938 3.572 1 48.09 174 GLN A C 1
ATOM 1399 O O . GLN A 1 174 ? -31.797 -9.336 3.777 1 48.09 174 GLN A O 1
ATOM 1404 N N . GLU A 1 175 ? -33.562 -9.023 2.422 1 49.66 175 GLU A N 1
ATOM 1405 C CA . GLU A 1 175 ? -33 -9.867 1.364 1 49.66 175 GLU A CA 1
ATOM 1406 C C . GLU A 1 175 ? -31.766 -9.242 0.747 1 49.66 175 GLU A C 1
ATOM 1408 O O . GLU A 1 175 ? -30.766 -9.922 0.512 1 49.66 175 GLU A O 1
ATOM 1413 N N . LYS A 1 176 ? -31.844 -8.023 0.58 1 51.16 176 L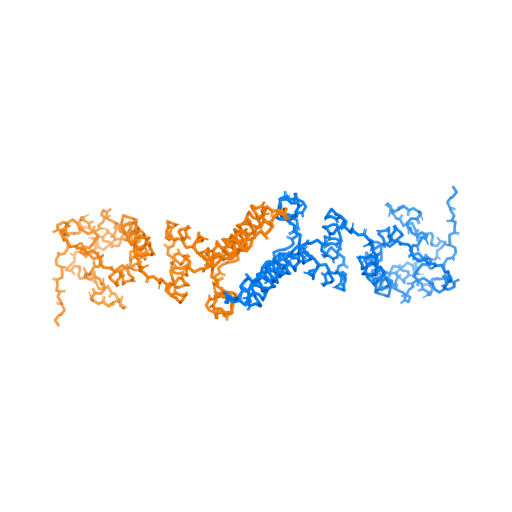YS A N 1
ATOM 1414 C CA . LYS A 1 176 ? -30.75 -7.383 -0.13 1 51.16 176 LYS A CA 1
ATOM 1415 C C . LYS A 1 176 ? -29.531 -7.23 0.774 1 51.16 176 LYS A C 1
ATOM 1417 O O . LYS A 1 176 ? -28.391 -7.383 0.323 1 51.16 176 LYS A O 1
ATOM 1422 N N . PHE A 1 177 ? -29.844 -7.02 1.983 1 51.41 177 PHE A N 1
ATOM 1423 C CA . PHE A 1 177 ? -28.781 -6.992 2.977 1 51.41 177 PHE A CA 1
ATOM 1424 C C . PHE A 1 177 ? -28.047 -8.328 3.021 1 51.41 177 PHE A C 1
ATOM 1426 O O . PHE A 1 177 ? -26.812 -8.367 3.053 1 51.41 177 PHE A O 1
ATOM 1433 N N . THR A 1 178 ? -28.906 -9.305 3.107 1 53.12 178 THR A N 1
ATOM 1434 C CA . THR A 1 178 ? -28.328 -10.641 3.09 1 53.12 178 THR A CA 1
ATOM 1435 C C . THR A 1 178 ? -27.484 -10.852 1.836 1 53.12 178 THR A C 1
ATOM 1437 O O . THR A 1 178 ? -26.406 -11.453 1.898 1 53.12 178 THR A O 1
ATOM 1440 N N . ALA A 1 179 ? -27.922 -10.258 0.858 1 51.22 179 ALA A N 1
ATOM 1441 C CA . ALA A 1 179 ? -27.188 -10.422 -0.399 1 51.22 179 ALA A CA 1
ATOM 1442 C C . ALA A 1 179 ? -25.859 -9.68 -0.367 1 51.22 179 ALA A C 1
ATOM 1444 O O . ALA A 1 179 ? -24.844 -10.188 -0.843 1 51.22 179 ALA A O 1
ATOM 1445 N N . MET A 1 180 ? -25.922 -8.516 0.253 1 57.47 180 MET A N 1
ATOM 1446 C CA . MET A 1 180 ? -24.703 -7.715 0.371 1 57.47 180 MET A CA 1
ATOM 1447 C C . MET A 1 180 ? -23.672 -8.414 1.257 1 57.47 180 MET A C 1
ATOM 1449 O O . MET A 1 180 ? -22.5 -8.484 0.908 1 57.47 180 MET A O 1
ATOM 1453 N N . ARG A 1 181 ? -24.188 -8.859 2.297 1 53.5 181 ARG A N 1
ATOM 1454 C CA . ARG A 1 181 ? -23.328 -9.609 3.211 1 53.5 181 ARG A CA 1
ATOM 1455 C C . ARG A 1 181 ? -22.734 -10.836 2.523 1 53.5 181 ARG A C 1
ATOM 1457 O O . ARG A 1 181 ? -21.547 -11.117 2.674 1 53.5 181 ARG A O 1
ATOM 1464 N N . ASN A 1 182 ? -23.656 -11.438 1.854 1 53.69 182 ASN A N 1
ATOM 1465 C CA . ASN A 1 182 ? -23.188 -12.617 1.14 1 53.69 182 ASN A CA 1
ATOM 1466 C C . ASN A 1 182 ? -22.125 -12.266 0.108 1 53.69 182 ASN A C 1
ATOM 1468 O O . ASN A 1 182 ? -21.156 -13 -0.065 1 53.69 182 ASN A O 1
ATOM 1472 N N . LYS A 1 183 ? -22.328 -11.18 -0.442 1 54.34 183 LYS A N 1
ATOM 1473 C CA . LYS A 1 183 ? -21.359 -10.773 -1.46 1 54.34 183 LYS A CA 1
ATOM 1474 C C . LYS A 1 183 ? -20 -10.445 -0.835 1 54.34 183 LYS A C 1
ATOM 1476 O O . LYS A 1 183 ? -18.969 -10.805 -1.382 1 54.34 183 LYS A O 1
ATOM 1481 N N . PHE A 1 184 ? -20.094 -9.641 0.251 1 54.12 184 PHE A N 1
ATOM 1482 C CA . PHE A 1 184 ? -18.859 -9.32 0.949 1 54.12 184 PHE A CA 1
ATOM 1483 C C . PHE A 1 184 ? -18.203 -10.586 1.506 1 54.12 184 PHE A C 1
ATOM 1485 O O . PHE A 1 184 ? -17 -10.766 1.395 1 54.12 184 PHE A O 1
ATOM 1492 N N . THR A 1 185 ? -19.016 -11.422 2.109 1 50.66 185 THR A N 1
ATOM 1493 C CA . THR A 1 185 ? -18.5 -12.68 2.646 1 50.66 185 THR A CA 1
ATOM 1494 C C . THR A 1 185 ? -17.922 -13.547 1.531 1 50.66 185 THR A C 1
ATOM 1496 O O . THR A 1 185 ? -16.859 -14.148 1.688 1 50.66 185 THR A O 1
ATOM 1499 N N . ASP A 1 186 ? -18.641 -13.648 0.461 1 50.91 186 ASP A N 1
ATOM 1500 C CA . ASP A 1 186 ? -18.156 -14.414 -0.683 1 50.91 186 ASP A CA 1
ATOM 1501 C C . ASP 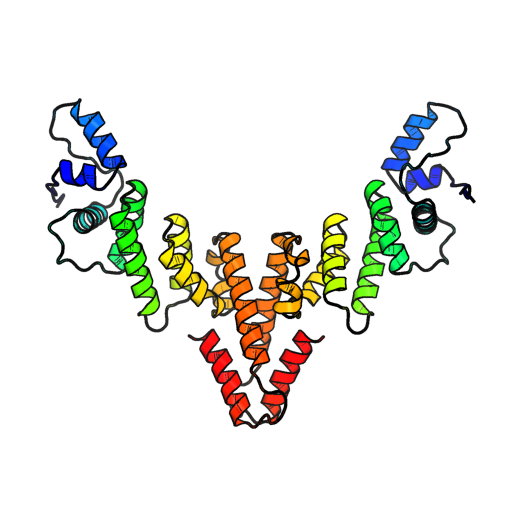A 1 186 ? -16.844 -13.867 -1.204 1 50.91 186 ASP A C 1
ATOM 1503 O O . ASP A 1 186 ? -15.945 -14.625 -1.573 1 50.91 186 ASP A O 1
ATOM 1507 N N . TYR A 1 187 ? -16.891 -12.648 -1.319 1 45.03 187 TYR A N 1
ATOM 1508 C CA . TYR A 1 187 ? -15.656 -12.008 -1.78 1 45.03 187 TYR A CA 1
ATOM 1509 C C . TYR A 1 187 ? -14.5 -12.297 -0.829 1 45.03 187 TYR A C 1
ATOM 1511 O O . TYR A 1 187 ? -13.391 -12.594 -1.267 1 45.03 187 TYR A O 1
ATOM 1519 N N . MET A 1 188 ? -14.766 -12.117 0.447 1 47.59 188 MET A N 1
ATOM 1520 C CA . MET A 1 188 ? -13.711 -12.336 1.437 1 47.59 188 MET A CA 1
ATOM 1521 C C . MET A 1 188 ? -13.367 -13.812 1.549 1 47.59 188 MET A C 1
ATOM 1523 O O . MET A 1 188 ? -12.234 -14.164 1.884 1 47.59 188 MET A O 1
ATOM 1527 N N . GLU A 1 189 ? -14.344 -14.812 1.426 1 44.06 189 GLU A N 1
ATOM 1528 C CA . GLU A 1 189 ? -14.156 -16.25 1.613 1 44.06 189 GLU A CA 1
ATOM 1529 C C . GLU A 1 189 ? -13.766 -16.922 0.305 1 44.06 189 GLU A C 1
ATOM 1531 O O . GLU A 1 189 ? -13.273 -18.062 0.311 1 44.06 189 GLU A O 1
ATOM 1536 N N . GLY A 1 190 ? -14.031 -16.297 -0.793 1 38.53 190 GLY A N 1
ATOM 1537 C CA . GLY A 1 190 ? -13.719 -16.984 -2.037 1 38.53 190 GLY A CA 1
ATOM 1538 C C . GLY A 1 190 ? -12.297 -16.734 -2.518 1 38.53 190 GLY A C 1
ATOM 1539 O O . GLY A 1 190 ? -11.695 -15.711 -2.176 1 38.53 190 GLY A O 1
ATOM 1540 N N . MET B 1 1 ? 4.043 48.781 -1.005 1 27.89 1 MET B N 1
ATOM 1541 C CA . MET B 1 1 ? 4.613 49.25 0.251 1 27.89 1 MET B CA 1
ATOM 1542 C C . MET B 1 1 ? 5.539 48.188 0.863 1 27.89 1 MET B C 1
ATOM 1544 O O . MET B 1 1 ? 5.137 47.062 1.066 1 27.89 1 MET B O 1
ATOM 1548 N N . GLU B 1 2 ? 6.793 48.188 0.606 1 39 2 GLU B N 1
ATOM 1549 C CA . GLU B 1 2 ? 7.848 47.312 1.117 1 39 2 GLU B CA 1
ATOM 1550 C C . GLU B 1 2 ? 7.934 47.406 2.639 1 39 2 GLU B C 1
ATOM 1552 O O . GLU B 1 2 ? 8.203 48.469 3.201 1 39 2 GLU B O 1
ATOM 1557 N N . GLY B 1 3 ? 6.941 47.031 3.348 1 38.94 3 GLY B N 1
ATOM 1558 C CA . GLY B 1 3 ? 6.918 47.25 4.785 1 38.94 3 GLY B CA 1
ATOM 1559 C C . GLY B 1 3 ? 8.156 46.75 5.488 1 38.94 3 GLY B C 1
ATOM 1560 O O . GLY B 1 3 ? 8.688 45.688 5.125 1 38.94 3 GLY B O 1
ATOM 1561 N N . THR B 1 4 ? 8.984 47.656 5.887 1 47.97 4 THR B N 1
ATOM 1562 C CA . THR B 1 4 ? 10.156 47.375 6.707 1 47.97 4 THR B CA 1
ATOM 1563 C C . THR B 1 4 ? 9.742 46.781 8.047 1 47.97 4 THR B C 1
ATOM 1565 O O . THR B 1 4 ? 8.891 47.312 8.75 1 47.97 4 THR B O 1
ATOM 1568 N N . LEU B 1 5 ? 9.719 45.469 8.141 1 55.22 5 LEU B N 1
ATOM 1569 C CA . LEU B 1 5 ? 9.516 44.875 9.461 1 55.22 5 LEU B CA 1
ATOM 1570 C C . LEU B 1 5 ? 10.805 44.938 10.281 1 55.22 5 LEU B C 1
ATOM 1572 O O . LEU B 1 5 ? 11.844 44.438 9.844 1 55.22 5 LEU B O 1
ATOM 1576 N N . HIS B 1 6 ? 10.836 45.875 11.203 1 59 6 HIS B N 1
ATOM 1577 C CA . HIS B 1 6 ? 11.945 45.938 12.141 1 59 6 HIS B CA 1
ATOM 1578 C C . HIS B 1 6 ? 11.945 44.75 13.102 1 59 6 HIS B C 1
ATOM 1580 O O . HIS B 1 6 ? 10.984 44.562 13.852 1 59 6 HIS B O 1
ATOM 1586 N N . VAL B 1 7 ? 12.703 43.688 12.773 1 67.62 7 VAL B N 1
ATOM 1587 C CA . VAL B 1 7 ? 12.75 42.5 13.648 1 67.62 7 VAL B CA 1
ATOM 1588 C C . VAL B 1 7 ? 14.055 42.5 14.43 1 67.62 7 VAL B C 1
ATOM 1590 O O . VAL B 1 7 ? 15.094 42.938 13.93 1 67.62 7 VAL B O 1
ATOM 1593 N N . ASN B 1 8 ? 13.914 42.312 15.711 1 75.56 8 ASN B N 1
ATOM 1594 C CA . ASN B 1 8 ? 15.062 42.156 16.594 1 75.56 8 ASN B CA 1
ATOM 1595 C C . ASN B 1 8 ? 15.898 40.938 16.203 1 75.56 8 ASN B C 1
ATOM 1597 O O . ASN B 1 8 ? 15.383 39.812 16.172 1 75.56 8 ASN B O 1
ATOM 1601 N N . LYS B 1 9 ? 17.109 41.156 15.828 1 78.56 9 LYS B N 1
ATOM 1602 C CA . LYS B 1 9 ? 18.047 40.156 15.359 1 78.56 9 LYS B CA 1
ATOM 1603 C C . LYS B 1 9 ? 18.156 39 16.359 1 78.56 9 LYS B C 1
ATOM 1605 O O . LYS B 1 9 ? 18.203 37.844 15.953 1 78.56 9 LYS B O 1
ATOM 1610 N N . GLU B 1 10 ? 18.203 39.375 17.578 1 84.69 10 GLU B N 1
ATOM 1611 C CA . GLU B 1 10 ? 18.391 38.344 18.594 1 84.69 10 GLU B CA 1
ATOM 1612 C C . GLU B 1 10 ? 17.203 37.375 18.625 1 84.69 10 GLU B C 1
ATOM 1614 O O . GLU B 1 10 ? 17.391 36.188 18.844 1 84.69 10 GLU B O 1
ATOM 1619 N N . GLN B 1 11 ? 16.125 37.938 18.375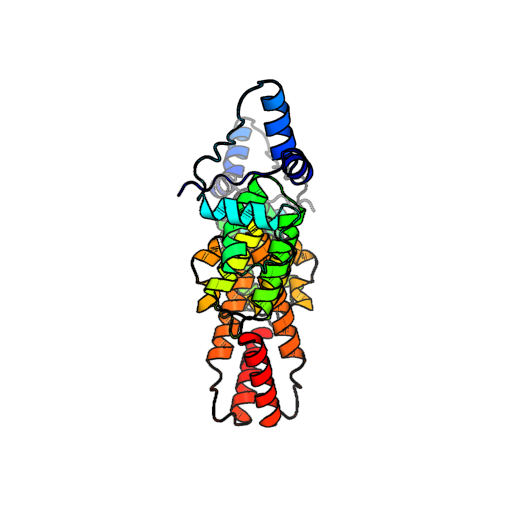 1 87.44 11 GLN B N 1
ATOM 1620 C CA . GLN B 1 11 ? 14.938 37.094 18.375 1 87.44 11 GLN B CA 1
ATOM 1621 C C . GLN B 1 11 ? 14.938 36.156 17.188 1 87.44 11 GLN B C 1
ATOM 1623 O O . GLN B 1 11 ? 14.578 34.969 17.328 1 87.44 11 GLN B O 1
ATOM 1628 N N . LEU B 1 12 ? 15.328 36.594 16.031 1 86.44 12 LEU B N 1
ATOM 1629 C CA . LEU B 1 12 ? 15.391 35.75 14.828 1 86.44 12 LEU B CA 1
ATOM 1630 C C . LEU B 1 12 ? 16.438 34.656 14.992 1 86.44 12 LEU B C 1
ATOM 1632 O O . LEU B 1 12 ? 16.203 33.531 14.602 1 86.44 12 LEU B O 1
ATOM 1636 N N . MET B 1 13 ? 17.562 35.031 15.594 1 88.19 13 MET B N 1
ATOM 1637 C CA . MET B 1 13 ? 18.641 34.062 15.805 1 88.19 13 MET B CA 1
ATOM 1638 C C . MET B 1 13 ? 18.219 32.969 16.781 1 88.19 13 MET B C 1
ATOM 1640 O O . MET B 1 13 ? 18.641 31.828 16.656 1 88.19 13 MET B O 1
ATOM 1644 N N . ALA B 1 14 ? 17.406 33.344 17.703 1 91.31 14 ALA B N 1
ATOM 1645 C CA . ALA B 1 14 ? 16.922 32.375 18.688 1 91.31 14 ALA B CA 1
ATOM 1646 C C . ALA B 1 14 ? 15.898 31.438 18.078 1 91.31 14 ALA B C 1
ATOM 1648 O O . ALA B 1 14 ? 15.797 30.266 18.484 1 91.31 14 ALA B O 1
ATOM 1649 N N . ALA B 1 15 ? 15.148 31.922 17.125 1 90.62 15 ALA B N 1
ATOM 1650 C CA . ALA B 1 15 ? 14.016 31.188 16.562 1 90.62 15 ALA B CA 1
ATOM 1651 C C . ALA B 1 15 ? 14.469 30.234 15.461 1 90.62 15 ALA B C 1
ATOM 1653 O O . ALA B 1 15 ? 13.75 29.312 15.102 1 90.62 15 ALA B O 1
ATOM 1654 N N . SER B 1 16 ? 15.641 30.438 14.93 1 92.94 16 SER B N 1
ATOM 1655 C CA . SER B 1 16 ? 16.094 29.703 13.75 1 92.94 16 SER B CA 1
ATOM 1656 C C . SER B 1 16 ? 17.609 29.562 13.742 1 92.94 16 SER B C 1
ATOM 1658 O O . SER B 1 16 ? 18.328 30.562 13.789 1 92.94 16 SER B O 1
ATOM 1660 N N . PRO B 1 17 ? 18.109 28.328 13.688 1 93.12 17 PRO B N 1
ATOM 1661 C CA . PRO B 1 17 ? 19.547 28.156 13.547 1 93.12 17 PRO B CA 1
ATOM 1662 C C . PRO B 1 17 ? 20.094 28.75 12.242 1 93.12 17 PRO B C 1
ATOM 1664 O O . PRO B 1 17 ? 21.234 29.203 12.195 1 93.12 17 PRO B O 1
ATOM 1667 N N . VAL B 1 18 ? 19.219 28.734 11.273 1 90.69 18 VAL B N 1
ATOM 1668 C CA . VAL B 1 18 ? 19.609 29.281 9.984 1 90.69 18 VAL B CA 1
ATOM 1669 C C . VAL B 1 18 ? 19.781 30.781 10.094 1 90.69 18 VAL B C 1
ATOM 1671 O O . VAL B 1 18 ? 20.781 31.344 9.633 1 90.69 18 VAL B O 1
ATOM 1674 N N . PHE B 1 19 ? 18.828 31.438 10.703 1 85.38 19 PHE B N 1
ATOM 1675 C CA . PHE B 1 19 ? 18.969 32.875 10.93 1 85.38 19 PHE B CA 1
ATOM 1676 C C . PHE B 1 19 ? 20.172 33.188 11.812 1 85.38 19 PHE B C 1
ATOM 1678 O O . PHE B 1 19 ? 20.859 34.188 11.609 1 85.38 19 PHE B O 1
ATOM 1685 N N . HIS B 1 20 ? 20.391 32.281 12.734 1 87.69 20 HIS B N 1
ATOM 1686 C CA . HIS B 1 20 ? 21.547 32.469 13.625 1 87.69 20 HIS B CA 1
ATOM 1687 C C . HIS B 1 20 ? 22.844 32.5 12.836 1 87.69 20 HIS B C 1
ATOM 1689 O O . HIS B 1 20 ? 23.656 33.406 12.992 1 87.69 20 HIS B O 1
ATOM 1695 N N . LYS B 1 21 ? 22.969 31.531 12.016 1 87.75 21 LYS B N 1
ATOM 1696 C CA . LYS B 1 21 ? 24.172 31.422 11.211 1 87.75 21 LYS B CA 1
ATOM 1697 C C . LYS B 1 21 ? 24.297 32.594 10.242 1 87.75 21 LYS B C 1
ATOM 1699 O O . LYS B 1 21 ? 25.375 33.188 10.094 1 87.75 21 LYS B O 1
ATOM 1704 N N . MET B 1 22 ? 23.219 32.906 9.57 1 83.38 22 MET B N 1
ATOM 1705 C CA . MET B 1 22 ? 23.203 33.938 8.555 1 83.38 22 MET B CA 1
ATOM 1706 C C . MET B 1 22 ? 23.547 35.281 9.156 1 83.38 22 MET B C 1
ATOM 1708 O O . MET B 1 22 ? 24.312 36.062 8.578 1 83.38 22 MET B O 1
ATOM 1712 N N . LEU B 1 23 ? 23 35.594 10.352 1 81.56 23 LEU B N 1
ATOM 1713 C CA . LEU B 1 23 ? 23.141 36.906 10.961 1 81.56 23 LEU B CA 1
ATOM 1714 C C . LEU B 1 23 ? 24.469 37 11.727 1 81.56 23 LEU B C 1
ATOM 1716 O O . LEU B 1 23 ? 24.984 38.094 11.93 1 81.56 23 LEU B O 1
ATOM 1720 N N . THR B 1 24 ? 24.922 35.844 12.141 1 81.75 24 THR B N 1
ATOM 1721 C CA . THR B 1 24 ? 26.219 35.844 12.789 1 81.75 24 THR B CA 1
ATOM 1722 C C . THR B 1 24 ? 27.344 35.969 11.75 1 81.75 24 THR B C 1
ATOM 1724 O O . THR B 1 24 ? 28.328 36.656 11.984 1 81.75 24 THR B O 1
ATOM 1727 N N . ALA B 1 25 ? 27.172 35.281 10.672 1 75.38 25 ALA B N 1
ATOM 1728 C CA . ALA B 1 25 ? 28.172 35.375 9.617 1 75.38 25 ALA B CA 1
ATOM 1729 C C . ALA B 1 25 ? 28.25 36.781 9.047 1 75.38 25 ALA B C 1
ATOM 1731 O O . ALA B 1 25 ? 29.328 37.25 8.719 1 75.38 25 ALA B O 1
ATOM 1732 N N . ASN B 1 26 ? 27.078 37.406 8.867 1 61.78 26 ASN B N 1
ATOM 1733 C CA . ASN B 1 26 ? 27.031 38.75 8.32 1 61.78 26 ASN B CA 1
ATOM 1734 C C . ASN B 1 26 ? 27.453 39.781 9.359 1 61.78 26 ASN B C 1
ATOM 1736 O O . ASN B 1 26 ? 27.703 40.938 9.016 1 61.78 26 ASN B O 1
ATOM 1740 N N . PHE B 1 27 ? 27.203 39.594 10.758 1 59.84 27 PHE B N 1
ATOM 1741 C CA . PHE B 1 27 ? 27.656 40.5 11.805 1 59.84 27 PHE B CA 1
ATOM 1742 C C . PHE B 1 27 ? 29.141 40.812 11.625 1 59.84 27 PHE B C 1
ATOM 1744 O O . PHE B 1 27 ? 29.578 41.906 11.977 1 59.84 27 PHE B O 1
ATOM 1751 N N . LYS B 1 28 ? 29.703 39.844 11 1 54.84 28 LYS B N 1
ATOM 1752 C CA . LYS B 1 28 ? 31.094 40.219 10.734 1 54.84 28 LYS B CA 1
ATOM 1753 C C . LYS B 1 28 ? 31.156 41.344 9.68 1 54.84 28 LYS B C 1
ATOM 1755 O O . LYS B 1 28 ? 32.094 42.125 9.672 1 54.84 28 LYS B O 1
ATOM 1760 N N . GLU B 1 29 ? 30.125 41.438 8.953 1 50.38 29 GLU B N 1
ATOM 1761 C CA . GLU B 1 29 ? 30.172 42.531 8.008 1 50.38 29 GLU B CA 1
ATOM 1762 C C . GLU B 1 29 ? 29.172 43.625 8.383 1 50.38 29 GLU B C 1
ATOM 1764 O O . GLU B 1 29 ? 28.031 43.344 8.766 1 50.38 29 GLU B O 1
ATOM 1769 N N . LYS B 1 30 ? 29.453 44.719 9.102 1 50.75 30 LYS B N 1
ATOM 1770 C CA . LYS B 1 30 ? 28.922 45.875 9.844 1 50.75 30 LYS B CA 1
ATOM 1771 C C . LYS B 1 30 ? 27.484 46.188 9.422 1 50.75 30 LYS B C 1
ATOM 1773 O O . LYS B 1 30 ? 26.719 46.75 10.195 1 50.75 30 LYS B O 1
ATOM 1778 N N . LYS B 1 31 ? 27.188 46.594 8.047 1 47.97 31 LYS B N 1
ATOM 1779 C CA . LYS B 1 31 ? 26.203 47.594 7.684 1 47.97 31 LYS B CA 1
ATOM 1780 C C . LYS B 1 31 ? 24.781 47.094 7.965 1 47.97 31 LYS B C 1
ATOM 1782 O O . LYS B 1 31 ? 24.578 45.906 8.211 1 47.97 31 LYS B O 1
ATOM 1787 N N . ASP B 1 32 ? 23.609 47.875 7.598 1 48.66 32 ASP B N 1
ATOM 1788 C CA . ASP B 1 32 ? 22.156 47.875 7.52 1 48.66 32 ASP B CA 1
ATOM 1789 C C . ASP B 1 32 ? 21.625 46.531 7.027 1 48.66 32 ASP B C 1
ATOM 1791 O O . ASP B 1 32 ? 21.766 46.219 5.848 1 48.66 32 ASP B O 1
ATOM 1795 N N . GLN B 1 33 ? 21.672 45.531 7.871 1 49.25 33 GLN B N 1
ATOM 1796 C CA . GLN B 1 33 ? 21.516 44.188 7.32 1 49.25 33 GLN B CA 1
ATOM 1797 C C . GLN B 1 33 ? 20.078 43.938 6.844 1 49.25 33 GLN B C 1
ATOM 1799 O O . GLN B 1 33 ? 19.156 43.938 7.645 1 49.25 33 GLN B O 1
ATOM 1804 N N . VAL B 1 34 ? 19.688 44.719 5.828 1 51.69 34 VAL B N 1
ATOM 1805 C CA . VAL B 1 34 ? 18.484 44.344 5.086 1 51.69 34 VAL B CA 1
ATOM 1806 C C . VAL B 1 34 ? 18.562 42.875 4.707 1 51.69 34 VAL B C 1
ATOM 1808 O O . VAL B 1 34 ? 19.531 42.438 4.109 1 51.69 34 VAL B O 1
ATOM 1811 N N . ILE B 1 35 ? 18 42.062 5.516 1 54.56 35 ILE B N 1
ATOM 1812 C CA . ILE B 1 35 ? 17.891 40.688 5.062 1 54.56 35 ILE B CA 1
ATOM 1813 C C . ILE B 1 35 ? 17.078 40.625 3.768 1 54.56 35 ILE B C 1
ATOM 1815 O O . ILE B 1 35 ? 1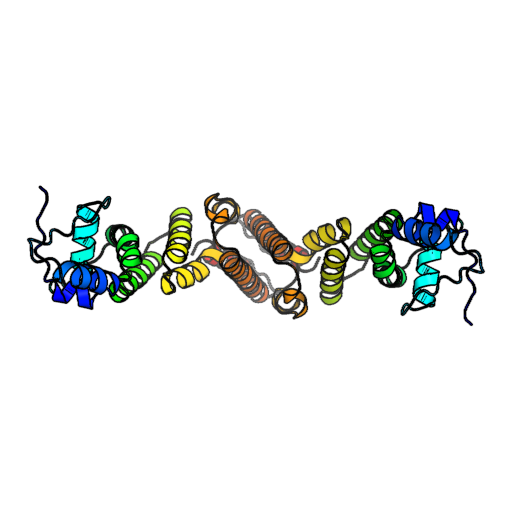5.922 41.031 3.734 1 54.56 35 ILE B O 1
ATOM 1819 N N . ASN B 1 36 ? 17.734 40.781 2.717 1 53.56 36 ASN B N 1
ATOM 1820 C CA . ASN B 1 36 ? 17.062 40.562 1.445 1 53.56 36 ASN B CA 1
ATOM 1821 C C . ASN B 1 36 ? 16.547 39.125 1.358 1 53.56 36 ASN B C 1
ATOM 1823 O O . ASN B 1 36 ? 17.297 38.156 1.491 1 53.56 36 ASN B O 1
ATOM 1827 N N . LEU B 1 37 ? 15.305 38.875 1.742 1 54.22 37 LEU B N 1
ATOM 1828 C CA . LEU B 1 37 ? 14.695 37.562 1.552 1 54.22 37 LEU B CA 1
ATOM 1829 C C . LEU B 1 37 ? 14.391 37.312 0.079 1 54.22 37 LEU B C 1
ATOM 1831 O O . LEU B 1 37 ? 13.469 37.938 -0.478 1 54.22 37 LEU B O 1
ATOM 1835 N N . PRO B 1 38 ? 15.273 36.875 -0.58 1 52.59 38 PRO B N 1
ATOM 1836 C CA . PRO B 1 38 ? 14.984 36.562 -1.984 1 52.59 38 PRO B CA 1
ATOM 1837 C C . PRO B 1 38 ? 13.734 35.719 -2.16 1 52.59 38 PRO B C 1
ATOM 1839 O O . PRO B 1 38 ? 13.461 34.844 -1.331 1 52.59 38 PRO B O 1
ATOM 1842 N N . ASP B 1 39 ? 12.938 36.094 -3.143 1 58.53 39 ASP B N 1
ATOM 1843 C CA . ASP B 1 39 ? 11.977 35.312 -3.898 1 58.53 39 ASP B CA 1
ATOM 1844 C C . ASP B 1 39 ? 10.766 34.938 -3.039 1 58.53 39 ASP B C 1
ATOM 1846 O O . ASP B 1 39 ? 9.977 34.062 -3.406 1 58.53 39 ASP B O 1
ATOM 1850 N N . LYS B 1 40 ? 10.812 35.438 -1.867 1 64.69 40 LYS B N 1
ATOM 1851 C CA . LYS B 1 40 ? 9.594 35.094 -1.134 1 64.69 40 LYS B CA 1
ATOM 1852 C C . LYS B 1 40 ? 8.633 36.281 -1.099 1 64.69 40 LYS B C 1
ATOM 1854 O O . LYS B 1 40 ? 9.047 37.438 -1.19 1 64.69 40 LYS B O 1
ATOM 1859 N N . SER B 1 41 ? 7.422 35.844 -1.208 1 79.38 41 SER B N 1
ATOM 1860 C CA . SER B 1 41 ? 6.391 36.875 -1.08 1 79.38 41 SER B CA 1
ATOM 1861 C C . SER B 1 41 ? 6.547 37.656 0.219 1 79.38 41 SER B C 1
ATOM 1863 O O . SER B 1 41 ? 6.75 37.094 1.283 1 79.38 41 SER B O 1
ATOM 1865 N N . ALA B 1 42 ? 6.801 38.969 0.123 1 81.88 42 ALA B N 1
ATOM 1866 C CA . ALA B 1 42 ? 6.906 39.844 1.272 1 81.88 42 ALA B CA 1
ATOM 1867 C C . ALA B 1 42 ? 5.758 39.625 2.252 1 81.88 42 ALA B C 1
ATOM 1869 O O . ALA B 1 42 ? 5.953 39.688 3.469 1 81.88 42 ALA B O 1
ATOM 1870 N N . ILE B 1 43 ? 4.691 39.312 1.66 1 86.56 43 ILE B N 1
ATOM 1871 C CA . ILE B 1 43 ? 3.506 39.094 2.479 1 86.56 43 ILE B CA 1
ATOM 1872 C C . ILE B 1 43 ? 3.676 37.812 3.287 1 86.56 43 ILE B C 1
ATOM 1874 O O . ILE B 1 43 ? 3.41 37.781 4.488 1 86.56 43 ILE B O 1
ATOM 1878 N N . ALA B 1 44 ? 4.141 36.75 2.666 1 91.44 44 ALA B N 1
ATOM 1879 C CA . ALA B 1 44 ? 4.375 35.469 3.342 1 91.44 44 ALA B CA 1
ATOM 1880 C C . ALA B 1 44 ? 5.395 35.625 4.465 1 91.44 44 ALA B C 1
ATOM 1882 O O . ALA B 1 44 ? 5.207 35.094 5.559 1 91.44 44 ALA B O 1
ATOM 1883 N N . PHE B 1 45 ? 6.348 36.375 4.211 1 89.69 45 PHE B N 1
ATOM 1884 C CA . PHE B 1 45 ? 7.414 36.562 5.188 1 89.69 45 PHE B CA 1
ATOM 1885 C C . PHE B 1 45 ? 6.918 37.344 6.387 1 89.69 45 PHE B C 1
ATOM 1887 O O . PHE B 1 45 ? 7.273 37.062 7.527 1 89.69 45 PHE B O 1
ATOM 1894 N N . ALA B 1 46 ? 6.199 38.344 6.117 1 88.19 46 ALA B N 1
ATOM 1895 C CA . ALA B 1 46 ? 5.617 39.156 7.203 1 88.19 46 ALA B CA 1
ATOM 1896 C C . ALA B 1 46 ? 4.781 38.25 8.133 1 88.19 46 ALA B C 1
ATOM 1898 O O . ALA B 1 46 ? 4.91 38.344 9.352 1 88.19 46 ALA B O 1
ATOM 1899 N N . HIS B 1 47 ? 3.932 37.469 7.52 1 92.19 47 HIS B N 1
ATOM 1900 C CA . HIS B 1 47 ? 3.127 36.531 8.305 1 92.19 47 HIS B CA 1
ATOM 1901 C C . HIS B 1 47 ? 4.008 35.562 9.094 1 92.19 47 HIS B C 1
ATOM 1903 O O . HIS B 1 47 ? 3.73 35.281 10.258 1 92.19 47 HIS B O 1
ATOM 1909 N N . PHE B 1 48 ? 5.012 35.125 8.445 1 93.56 48 PHE B N 1
ATOM 1910 C CA . PHE B 1 48 ? 5.957 34.219 9.086 1 93.56 48 PHE B CA 1
ATOM 1911 C C . PHE B 1 48 ? 6.566 34.844 10.328 1 93.56 48 PHE B C 1
ATOM 1913 O O . PHE B 1 48 ? 6.547 34.25 11.414 1 93.56 48 PHE B O 1
ATOM 1920 N N . LEU B 1 49 ? 7.055 36.094 10.242 1 90.44 49 LEU B N 1
ATOM 1921 C CA . LEU B 1 49 ? 7.688 36.781 11.352 1 90.44 49 LEU B CA 1
ATOM 1922 C C . LEU B 1 49 ? 6.699 37 12.492 1 90.44 49 LEU B C 1
ATOM 1924 O O . LEU B 1 49 ? 7.055 36.844 13.664 1 90.44 49 LEU B O 1
ATOM 1928 N N . ARG B 1 50 ? 5.562 37.281 12.109 1 91.19 50 ARG B N 1
ATOM 1929 C CA . ARG B 1 50 ? 4.535 37.562 13.109 1 91.19 50 ARG B CA 1
ATOM 1930 C C . ARG B 1 50 ? 4.227 36.312 13.938 1 91.19 50 ARG B C 1
ATOM 1932 O O . ARG B 1 50 ? 3.904 36.406 15.125 1 91.19 50 ARG B O 1
ATOM 1939 N N . HIS B 1 51 ? 4.387 35.156 13.32 1 93.19 51 HIS B N 1
ATOM 1940 C CA . HIS B 1 51 ? 4.051 33.938 14.023 1 93.19 51 HIS B CA 1
ATOM 1941 C C . HIS B 1 51 ? 5.297 33.25 14.578 1 93.19 51 HIS B C 1
ATOM 1943 O O . HIS B 1 51 ? 5.203 32.219 15.227 1 93.19 51 HIS B O 1
ATOM 1949 N N . THR B 1 52 ? 6.375 33.75 14.328 1 92.12 52 THR B N 1
ATOM 1950 C CA . THR B 1 52 ? 7.629 33.188 14.82 1 92.12 52 THR B CA 1
ATOM 1951 C C . THR B 1 52 ? 8.188 34.031 15.969 1 92.12 52 THR B C 1
ATOM 1953 O O . THR B 1 52 ? 8.695 33.469 16.953 1 92.12 52 THR B O 1
ATOM 1956 N N . LEU B 1 53 ? 8.016 35.281 15.891 1 89.06 53 LEU B N 1
ATOM 1957 C CA . LEU B 1 53 ? 8.609 36.219 16.859 1 89.06 53 LEU B CA 1
ATOM 1958 C C . LEU B 1 53 ? 7.621 36.531 17.969 1 89.06 53 LEU B C 1
ATOM 1960 O O . LEU B 1 53 ? 6.41 36.531 17.75 1 89.06 53 LEU B O 1
ATOM 1964 N N . PRO B 1 54 ? 8.203 36.812 19.141 1 85.94 54 PRO B N 1
ATOM 1965 C CA . PRO B 1 54 ? 7.332 37.219 20.234 1 85.94 54 PRO B CA 1
ATOM 1966 C C . PRO B 1 54 ? 6.668 38.594 19.984 1 85.94 54 PRO B C 1
ATOM 1968 O O . PRO B 1 54 ? 7.172 39.375 19.203 1 85.94 54 PRO B O 1
ATOM 1971 N N . GLY B 1 55 ? 5.465 38.844 20.609 1 80.25 55 GLY B N 1
ATOM 1972 C CA . GLY B 1 55 ? 4.828 40.156 20.547 1 80.25 55 GLY B CA 1
ATOM 1973 C C . GLY B 1 55 ? 3.576 40.156 19.688 1 80.25 55 GLY B C 1
ATOM 1974 O O . GLY B 1 55 ? 2.879 41.188 19.609 1 80.25 55 GLY B O 1
ATOM 1975 N N . PHE B 1 56 ? 3.383 39.031 19.078 1 78.75 56 PHE B N 1
ATOM 1976 C CA . PHE B 1 56 ? 2.227 38.938 18.188 1 78.75 56 PHE B CA 1
ATOM 1977 C C . PHE B 1 56 ? 1.233 37.906 18.703 1 78.75 56 PHE B C 1
ATOM 1979 O O . PHE B 1 56 ? 0.481 37.312 17.922 1 78.75 56 PHE B O 1
ATOM 1986 N N . ASP B 1 57 ? 1.172 37.625 19.922 1 70.31 57 ASP B N 1
ATOM 1987 C CA . ASP B 1 57 ? 0.435 36.531 20.547 1 70.31 57 ASP B CA 1
ATOM 1988 C C . ASP B 1 57 ? -1.059 36.625 20.25 1 70.31 57 ASP B C 1
ATOM 1990 O O . ASP B 1 57 ? -1.761 35.594 20.219 1 70.31 57 ASP B O 1
ATOM 1994 N N . GLY B 1 58 ? -1.456 37.719 19.875 1 75.5 58 GLY B N 1
ATOM 1995 C CA . GLY B 1 58 ? -2.891 37.844 19.688 1 75.5 58 GLY B CA 1
ATOM 1996 C C . GLY B 1 58 ? -3.344 37.562 18.266 1 75.5 58 GLY B C 1
ATOM 1997 O O . GLY B 1 58 ? -4.543 37.438 18 1 75.5 58 GLY B O 1
ATOM 1998 N N . MET B 1 59 ? -2.473 37.219 17.453 1 84.69 59 MET B N 1
ATOM 1999 C CA . MET B 1 59 ? -2.867 37.031 16.062 1 84.69 59 MET B CA 1
ATOM 2000 C C . MET B 1 59 ? -3.148 35.531 15.797 1 84.69 59 MET B C 1
ATOM 2002 O O . MET B 1 59 ? -2.281 34.688 16 1 84.69 59 MET B O 1
ATOM 2006 N N . GLU B 1 60 ? -4.387 35.281 15.492 1 90.38 60 GLU B N 1
ATOM 2007 C CA . GLU B 1 60 ? -4.766 33.906 15.172 1 90.38 60 GLU B CA 1
ATOM 2008 C C . GLU B 1 60 ? -4.238 33.5 13.805 1 90.38 60 GLU B C 1
ATOM 2010 O O . GLU B 1 60 ? -4.258 34.312 12.859 1 90.38 60 GLU B O 1
ATOM 2015 N N . MET B 1 61 ? -3.682 32.375 13.742 1 95.25 61 MET B N 1
ATOM 2016 C CA . MET B 1 61 ? -3.227 31.828 12.469 1 95.25 61 MET B CA 1
ATOM 2017 C C . MET B 1 61 ? -4.375 31.156 11.727 1 95.25 61 MET B C 1
ATOM 2019 O O . MET B 1 61 ? -4.941 30.172 12.203 1 95.25 61 MET B O 1
ATOM 2023 N N . THR B 1 62 ? -4.723 31.625 10.578 1 95.62 62 THR B N 1
ATOM 2024 C CA . THR B 1 62 ? -5.707 30.953 9.734 1 95.62 62 THR B CA 1
ATOM 2025 C C . THR B 1 62 ? -5.07 29.797 8.977 1 95.62 62 THR B C 1
ATOM 2027 O O . THR B 1 62 ? -3.844 29.656 8.945 1 95.62 62 THR B O 1
ATOM 2030 N N . GLU B 1 63 ? -5.934 29.016 8.391 1 96.5 63 GLU B N 1
ATOM 2031 C CA . GLU B 1 63 ? -5.441 27.922 7.562 1 96.5 63 GLU B CA 1
ATOM 2032 C C . GLU B 1 63 ? -4.598 28.438 6.402 1 96.5 63 GLU B C 1
ATOM 2034 O O . GLU B 1 63 ? -3.527 27.891 6.117 1 96.5 63 GLU B O 1
ATOM 2039 N N . THR B 1 64 ? -5.066 29.484 5.781 1 95.88 64 THR B N 1
ATOM 2040 C CA . THR B 1 64 ? -4.375 30.062 4.641 1 95.88 64 THR B CA 1
ATOM 2041 C C . THR B 1 64 ? -2.986 30.562 5.043 1 95.88 64 THR B C 1
ATOM 2043 O O . THR B 1 64 ? -2.01 30.344 4.324 1 95.88 64 THR B O 1
ATOM 2046 N N . VAL B 1 65 ? -2.9 31.188 6.148 1 95.62 65 VAL B N 1
ATOM 2047 C CA . VAL B 1 65 ? -1.626 31.703 6.637 1 95.62 65 VAL B CA 1
ATOM 2048 C C . VAL B 1 65 ? -0.689 30.547 6.965 1 95.62 65 VAL B C 1
ATOM 2050 O O . VAL B 1 65 ? 0.51 30.609 6.684 1 95.62 65 VAL B O 1
ATOM 2053 N N . ALA B 1 66 ? -1.255 29.51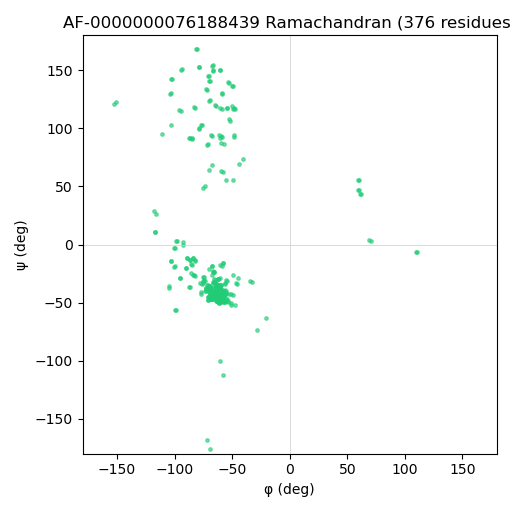6 7.578 1 97.88 66 ALA B N 1
ATOM 2054 C CA . ALA B 1 66 ? -0.448 28.328 7.887 1 97.88 66 ALA B CA 1
ATOM 2055 C C . ALA B 1 66 ? 0.23 27.781 6.629 1 97.88 66 ALA B C 1
ATOM 2057 O O . ALA B 1 66 ? 1.439 27.547 6.625 1 97.88 66 ALA B O 1
ATOM 2058 N N . HIS B 1 67 ? -0.548 27.656 5.539 1 97.38 67 HIS B N 1
ATOM 2059 C CA . HIS B 1 67 ? -0.008 27.172 4.273 1 97.38 67 HIS B CA 1
ATOM 2060 C C . HIS B 1 67 ? 1.033 28.141 3.713 1 97.38 67 HIS B C 1
ATOM 2062 O O . HIS B 1 67 ? 2.014 27.703 3.1 1 97.38 67 HIS B O 1
ATOM 2068 N N . LEU B 1 68 ? 0.804 29.359 3.982 1 95.88 68 LEU B N 1
ATOM 2069 C CA . LEU B 1 68 ? 1.667 30.406 3.441 1 95.88 68 LEU B CA 1
ATOM 2070 C C . LEU B 1 68 ? 3.031 30.391 4.121 1 95.88 68 LEU B C 1
ATOM 2072 O O . LEU B 1 68 ? 4.059 30.594 3.469 1 95.88 68 LEU B O 1
ATOM 2076 N N . ILE B 1 69 ? 3.152 30.094 5.344 1 96.56 69 ILE B N 1
ATOM 2077 C CA . ILE B 1 69 ? 4.391 30.344 6.074 1 96.56 69 ILE B CA 1
ATOM 2078 C C . ILE B 1 69 ? 5.164 29.031 6.246 1 96.56 69 ILE B C 1
ATOM 2080 O O . ILE B 1 69 ? 6.348 29.047 6.59 1 96.56 69 ILE B O 1
ATOM 2084 N N . VAL B 1 70 ? 4.469 27.875 5.984 1 98.06 70 VAL B N 1
ATOM 2085 C CA . VAL B 1 70 ? 5.098 26.594 6.289 1 98.06 70 VAL B CA 1
ATOM 2086 C C . VAL B 1 70 ? 6.367 26.438 5.461 1 98.06 70 VAL B C 1
ATOM 2088 O O . VAL B 1 70 ? 7.402 26 5.973 1 98.06 70 VAL B O 1
ATOM 2091 N N . PRO B 1 71 ? 6.445 26.781 4.152 1 96.75 71 PRO B N 1
ATOM 2092 C CA . PRO B 1 71 ? 7.703 26.641 3.412 1 96.75 71 PRO B CA 1
ATOM 2093 C C . PRO B 1 71 ? 8.828 27.5 3.99 1 96.75 71 PRO B C 1
ATOM 2095 O O . PRO B 1 71 ? 9.984 27.062 4.012 1 96.75 71 PRO B O 1
ATOM 2098 N N . ILE B 1 72 ? 8.547 28.625 4.473 1 94.38 72 ILE B N 1
ATOM 2099 C CA . ILE B 1 72 ? 9.531 29.531 5.043 1 94.38 72 ILE B CA 1
ATOM 2100 C C . ILE B 1 72 ? 10.031 28.984 6.375 1 94.38 72 ILE B C 1
ATOM 2102 O O . ILE B 1 72 ? 11.242 28.906 6.609 1 94.38 72 ILE B O 1
ATOM 2106 N N . ALA B 1 73 ? 9.031 28.578 7.207 1 96.62 73 ALA B N 1
ATOM 2107 C CA . ALA B 1 73 ? 9.391 28.031 8.516 1 96.62 73 ALA B CA 1
ATOM 2108 C C . ALA B 1 73 ? 10.289 26.812 8.367 1 96.62 73 ALA B C 1
ATOM 2110 O O . ALA B 1 73 ? 11.203 26.594 9.172 1 96.62 73 ALA B O 1
ATOM 2111 N N . HIS B 1 74 ? 9.938 26.016 7.344 1 97.19 74 HIS B N 1
ATOM 2112 C CA . HIS B 1 74 ? 10.742 24.828 7.086 1 97.19 74 HIS B CA 1
ATOM 2113 C C . HIS B 1 74 ? 12.133 25.203 6.582 1 97.19 74 HIS B C 1
ATOM 2115 O O . HIS B 1 74 ? 13.141 24.672 7.066 1 97.19 74 HIS B O 1
ATOM 2121 N N . GLU B 1 75 ? 12.227 26.125 5.66 1 94.06 75 GLU B N 1
ATOM 2122 C CA . GLU B 1 75 ? 13.484 26.562 5.062 1 94.06 75 GLU B CA 1
ATOM 2123 C C . GLU B 1 75 ? 14.43 27.125 6.121 1 94.06 75 GLU B C 1
ATOM 2125 O O . GLU B 1 75 ? 15.625 26.844 6.098 1 94.06 75 GLU B O 1
ATOM 2130 N N . TYR B 1 76 ? 13.898 27.828 7.031 1 92.75 76 TYR B N 1
ATOM 2131 C CA . TYR B 1 76 ? 14.727 28.484 8.031 1 92.75 76 TYR B CA 1
ATOM 2132 C C . TYR B 1 76 ? 14.781 27.672 9.32 1 92.75 76 TYR B C 1
ATOM 2134 O O . TYR B 1 76 ? 15.344 28.125 10.32 1 92.75 76 TYR B O 1
ATOM 2142 N N . GLN B 1 77 ? 14.156 26.531 9.297 1 96.56 77 GLN B N 1
ATOM 2143 C CA . GLN B 1 77 ? 14.219 25.562 10.391 1 96.56 77 GLN B CA 1
ATOM 2144 C C . GLN B 1 77 ? 13.695 26.172 11.688 1 96.56 77 GLN B C 1
ATOM 2146 O O . GLN B 1 77 ? 14.352 26.094 12.727 1 96.56 77 GLN B O 1
ATOM 2151 N N . CYS B 1 78 ? 12.617 26.797 11.594 1 96.38 78 CYS B N 1
ATOM 2152 C CA . CYS B 1 78 ? 11.938 27.328 12.766 1 96.38 78 CYS B CA 1
ATOM 2153 C C . CYS B 1 78 ? 11.016 26.281 13.391 1 96.38 78 CYS B C 1
ATOM 2155 O O . CYS B 1 78 ? 9.812 26.266 13.109 1 96.38 78 CYS B O 1
ATOM 2157 N N . THR B 1 79 ? 11.477 25.547 14.297 1 96.5 79 THR B N 1
ATOM 2158 C CA . THR B 1 79 ? 10.82 24.344 14.828 1 96.5 79 THR B CA 1
ATOM 2159 C C . THR B 1 79 ? 9.539 24.719 15.57 1 96.5 79 THR B C 1
ATOM 2161 O O . THR B 1 79 ? 8.531 24.031 15.453 1 96.5 79 THR B O 1
ATOM 2164 N N . GLU B 1 80 ? 9.617 25.781 16.344 1 95.25 80 GLU B N 1
ATOM 2165 C CA . GLU B 1 80 ? 8.438 26.172 17.094 1 95.25 80 GLU B CA 1
ATOM 2166 C C . GLU B 1 80 ? 7.305 26.609 16.156 1 95.25 80 GLU B C 1
ATOM 2168 O O . GLU B 1 80 ? 6.145 26.25 16.391 1 95.25 80 GLU B O 1
ATOM 2173 N N . THR B 1 81 ? 7.676 27.375 15.195 1 95.75 81 THR B N 1
ATOM 2174 C CA . THR B 1 81 ? 6.688 27.812 14.219 1 95.75 81 THR B CA 1
ATOM 2175 C C . THR B 1 81 ? 6.121 26.625 13.445 1 95.75 81 THR B C 1
ATOM 2177 O O . THR B 1 81 ? 4.91 26.547 13.211 1 95.75 81 THR B O 1
ATOM 2180 N N . LEU B 1 82 ? 6.934 25.688 13.102 1 98.12 82 LEU B N 1
ATOM 2181 C CA . LEU B 1 82 ? 6.488 24.484 12.414 1 98.12 82 LEU B CA 1
ATOM 2182 C C . LEU B 1 82 ? 5.512 23.688 13.273 1 98.12 82 LEU B C 1
ATOM 2184 O O . LEU B 1 82 ? 4.516 23.172 12.766 1 98.12 82 LEU B O 1
ATOM 2188 N N . SER B 1 83 ? 5.805 23.641 14.508 1 97.88 83 SER B N 1
ATOM 2189 C CA . SER B 1 83 ? 4.918 22.938 15.43 1 97.88 83 SER B CA 1
ATOM 2190 C C . SER B 1 83 ? 3.551 23.609 15.492 1 97.88 83 SER B C 1
ATOM 2192 O O . SER B 1 83 ? 2.521 22.938 15.523 1 97.88 83 SER B O 1
ATOM 2194 N N . LYS B 1 84 ? 3.572 24.953 15.539 1 96.12 84 LYS B N 1
ATOM 2195 C CA . LYS B 1 84 ? 2.322 25.703 15.547 1 96.12 84 LYS B CA 1
ATOM 2196 C C . LYS B 1 84 ? 1.515 25.453 14.281 1 96.12 84 LYS B C 1
ATOM 2198 O O . LYS B 1 84 ? 0.298 25.266 14.336 1 96.12 84 LYS B O 1
ATOM 2203 N N . VAL B 1 85 ? 2.178 25.469 13.188 1 98.19 85 VAL B N 1
ATOM 2204 C CA . VAL B 1 85 ? 1.532 25.234 11.898 1 98.19 85 VAL B CA 1
ATOM 2205 C C . VAL B 1 85 ? 0.959 23.812 11.859 1 98.19 85 VAL B C 1
ATOM 2207 O O . VAL B 1 85 ? -0.181 23.625 11.43 1 98.19 85 VAL B O 1
ATOM 2210 N N . ASP B 1 86 ? 1.752 22.875 12.25 1 98.75 86 ASP B N 1
ATOM 2211 C CA . ASP B 1 86 ? 1.36 21.469 12.297 1 98.75 86 ASP B CA 1
ATOM 2212 C C . ASP B 1 86 ? 0.048 21.297 13.055 1 98.75 86 ASP B C 1
ATOM 2214 O O . ASP B 1 86 ? -0.915 20.734 12.516 1 98.75 86 ASP B O 1
ATOM 2218 N N . LEU B 1 87 ? -0.013 21.844 14.242 1 98.19 87 LEU B N 1
ATOM 2219 C CA . LEU B 1 87 ? -1.188 21.703 15.094 1 98.19 87 LEU B CA 1
ATOM 2220 C C . LEU B 1 87 ? -2.375 22.469 14.523 1 98.19 87 LEU B C 1
ATOM 2222 O O . LEU B 1 87 ? -3.518 22.016 14.617 1 98.19 87 LEU B O 1
ATOM 2226 N N . LYS B 1 88 ? -2.098 23.609 13.992 1 97.94 88 LYS B N 1
ATOM 2227 C CA . LYS B 1 88 ? -3.166 24.406 13.383 1 97.94 88 LYS B CA 1
ATOM 2228 C C . LYS B 1 88 ? -3.836 23.641 12.25 1 97.94 88 LYS B C 1
ATOM 2230 O O . LYS B 1 88 ? -5.066 23.594 12.164 1 97.94 88 LYS B O 1
ATOM 2235 N N . LEU B 1 89 ? -3.031 23.031 11.398 1 98.56 89 LEU B N 1
ATOM 2236 C CA . LEU B 1 89 ? -3.576 22.312 10.25 1 98.56 89 LEU B CA 1
ATOM 2237 C C . LEU B 1 89 ? -4.305 21.047 10.703 1 98.56 89 LEU B C 1
ATOM 2239 O O . LEU B 1 89 ? -5.316 20.672 10.109 1 98.56 89 LEU B O 1
ATOM 2243 N N . VAL B 1 90 ? -3.793 20.406 11.742 1 98.5 90 VAL B N 1
ATOM 2244 C CA . VAL B 1 90 ? -4.52 19.281 12.328 1 98.5 90 VAL B CA 1
ATOM 2245 C C . VAL B 1 90 ? -5.918 19.734 12.75 1 98.5 90 VAL B C 1
ATOM 2247 O O . VAL B 1 90 ? -6.91 19.078 12.438 1 98.5 90 VAL B O 1
ATOM 2250 N N . ASN B 1 91 ? -5.906 20.844 13.461 1 97.56 91 ASN B N 1
ATOM 2251 C CA . ASN B 1 91 ? -7.176 21.391 13.922 1 97.56 91 ASN B CA 1
ATOM 2252 C C . ASN B 1 91 ? -8.109 21.688 12.758 1 97.56 91 ASN B C 1
ATOM 2254 O O . ASN B 1 91 ? -9.305 21.391 12.805 1 97.56 91 ASN B O 1
ATOM 2258 N N . CYS B 1 92 ? -7.613 22.266 11.766 1 96.19 92 CYS B N 1
ATOM 2259 C CA . CYS B 1 92 ? -8.406 22.594 10.578 1 96.19 92 CYS B CA 1
ATOM 2260 C C . CYS B 1 92 ? -8.969 21.328 9.945 1 96.19 92 CYS B C 1
ATOM 2262 O O . CYS B 1 92 ? -10.141 21.281 9.562 1 96.19 92 CYS B O 1
ATOM 2264 N N . CYS B 1 93 ? -8.109 20.375 9.812 1 94.75 93 CYS B N 1
ATOM 2265 C CA . CYS B 1 93 ? -8.516 19.094 9.25 1 94.75 93 CYS B CA 1
ATOM 2266 C C . CYS B 1 93 ? -9.68 18.5 10.031 1 94.75 93 CYS B C 1
ATOM 2268 O O . CYS B 1 93 ? -10.625 17.969 9.445 1 94.75 93 CYS B O 1
ATOM 2270 N N . ASN B 1 94 ? -9.656 18.625 11.344 1 93.75 94 ASN B N 1
ATOM 2271 C CA . ASN B 1 94 ? -10.633 18 12.227 1 93.75 94 ASN B CA 1
ATOM 2272 C C . ASN B 1 94 ? -11.914 18.812 12.32 1 93.75 94 ASN B C 1
ATOM 2274 O O . ASN B 1 94 ? -12.992 18.266 12.57 1 93.75 94 ASN B O 1
ATOM 2278 N N . THR B 1 95 ? -11.797 20.078 12.117 1 93.5 95 THR B N 1
ATOM 2279 C CA . THR B 1 95 ? -12.953 20.938 12.352 1 93.5 95 THR B CA 1
ATOM 2280 C C . THR B 1 95 ? -13.656 21.266 11.039 1 93.5 95 THR B C 1
ATOM 2282 O O . THR B 1 95 ? -14.797 21.719 11.047 1 93.5 95 THR B O 1
ATOM 2285 N N . THR B 1 96 ? -12.984 21.094 9.953 1 87.12 96 THR B N 1
ATOM 2286 C CA . THR B 1 96 ? -13.602 21.344 8.656 1 87.12 96 THR B CA 1
ATOM 2287 C C . THR B 1 96 ? -14.742 20.359 8.406 1 87.12 96 THR B C 1
ATOM 2289 O O . THR B 1 96 ? -14.547 19.156 8.453 1 87.12 96 THR B O 1
ATOM 2292 N N . ILE B 1 97 ? -15.898 20.938 8.227 1 82 97 ILE B N 1
ATOM 2293 C CA . ILE B 1 97 ? -17.047 20.109 7.887 1 82 97 ILE B CA 1
ATOM 2294 C C . ILE B 1 97 ? -16.906 19.562 6.469 1 82 97 ILE B C 1
ATOM 2296 O O . ILE B 1 97 ? -16.75 20.328 5.516 1 82 97 ILE B O 1
ATOM 2300 N N . ARG B 1 98 ? -16.938 18.391 6.203 1 81.12 98 ARG B N 1
ATOM 2301 C CA . ARG B 1 98 ? -16.844 17.703 4.922 1 81.12 98 ARG B CA 1
ATOM 2302 C C . ARG B 1 98 ? -15.516 18.016 4.234 1 81.12 98 ARG B C 1
ATOM 2304 O O . ARG B 1 98 ? -15.492 18.672 3.188 1 81.12 98 ARG B O 1
ATOM 2311 N N . LEU B 1 99 ? -14.398 17.812 4.789 1 89.88 99 LEU B N 1
ATOM 2312 C CA . LEU B 1 99 ? -13.07 17.984 4.207 1 89.88 99 LEU B CA 1
ATOM 2313 C C . LEU B 1 99 ? -12.984 17.297 2.844 1 89.88 99 LEU B C 1
ATOM 2315 O O . LEU B 1 99 ? -13.188 16.094 2.736 1 89.88 99 LEU B O 1
ATOM 2319 N N . LYS B 1 100 ? -12.758 18.094 1.772 1 91.44 100 LYS B N 1
ATOM 2320 C CA . LYS B 1 100 ? -12.688 17.547 0.42 1 91.44 100 LYS B CA 1
ATOM 2321 C C . LYS B 1 100 ? -11.469 16.641 0.262 1 91.44 100 LYS B C 1
ATOM 2323 O O . LYS B 1 100 ? -10.445 16.844 0.915 1 91.44 100 LYS B O 1
ATOM 2328 N N . THR B 1 101 ? -11.633 15.68 -0.604 1 93.94 101 THR B N 1
ATOM 2329 C CA . THR B 1 101 ? -10.555 14.742 -0.879 1 93.94 101 THR B CA 1
ATOM 2330 C C . THR B 1 101 ? -9.305 15.484 -1.367 1 93.94 101 THR B C 1
ATOM 2332 O O . THR B 1 101 ? -8.188 15.148 -0.976 1 93.94 101 THR B O 1
ATOM 2335 N N . GLU B 1 102 ? -9.492 16.484 -2.18 1 95.94 102 GLU B N 1
ATOM 2336 C CA . GLU B 1 102 ? -8.375 17.266 -2.699 1 95.94 102 GLU B CA 1
ATOM 2337 C C . GLU B 1 102 ? -7.609 17.953 -1.57 1 95.94 102 GLU B C 1
ATOM 2339 O O . GLU B 1 102 ? -6.379 18.016 -1.598 1 95.94 102 GLU B O 1
ATOM 2344 N N . GLN B 1 103 ? -8.344 18.469 -0.671 1 95.69 103 GLN B N 1
ATOM 2345 C CA . GLN B 1 103 ? -7.727 19.125 0.471 1 95.69 103 GLN B CA 1
ATOM 2346 C C . GLN B 1 103 ? -6.945 18.141 1.33 1 95.69 103 GLN B C 1
ATOM 2348 O O . GLN B 1 103 ? -5.84 18.438 1.787 1 95.69 103 GLN B O 1
ATOM 2353 N N . LEU B 1 104 ? -7.543 16.984 1.539 1 97.12 104 LEU B N 1
ATOM 2354 C CA . LEU B 1 104 ? -6.867 15.938 2.301 1 97.12 104 LEU B CA 1
ATOM 2355 C C . LEU B 1 104 ? -5.547 15.547 1.639 1 97.12 104 LEU B C 1
ATOM 2357 O O . LEU B 1 104 ? -4.523 15.422 2.314 1 97.12 104 LEU B O 1
ATOM 2361 N N . LEU B 1 105 ? -5.582 15.375 0.326 1 98.56 105 LEU B N 1
ATOM 2362 C CA . LEU B 1 105 ? -4.383 15.031 -0.43 1 98.56 105 LEU B CA 1
ATOM 2363 C C . LEU B 1 105 ? -3.328 16.125 -0.302 1 98.56 105 LEU B C 1
ATOM 2365 O O . LEU B 1 105 ? -2.141 15.836 -0.138 1 98.56 105 LEU B O 1
ATOM 2369 N N . GLU B 1 106 ? -3.795 17.297 -0.347 1 97.88 106 GLU B N 1
ATOM 2370 C CA . GLU B 1 106 ? -2.881 18.422 -0.174 1 97.88 106 GLU B CA 1
ATOM 2371 C C . GLU B 1 106 ? -2.242 18.406 1.211 1 97.88 106 GLU B C 1
ATOM 2373 O O . GLU B 1 106 ? -1.042 18.656 1.35 1 97.88 106 GLU B O 1
ATOM 2378 N N . TYR B 1 107 ? -3.035 18.172 2.168 1 98.56 107 TYR B N 1
ATOM 2379 C CA . TYR B 1 107 ? -2.535 18.078 3.535 1 98.56 107 TYR B CA 1
ATOM 2380 C C . TYR B 1 107 ? -1.47 16.984 3.652 1 98.56 107 TYR B C 1
ATOM 2382 O O . TYR B 1 107 ? -0.415 17.203 4.254 1 98.56 107 TYR B O 1
ATOM 2390 N N . ILE B 1 108 ? -1.705 15.844 3.072 1 98.81 108 ILE B N 1
ATOM 2391 C CA . ILE B 1 108 ? -0.775 14.727 3.15 1 98.81 108 ILE B CA 1
ATOM 2392 C C . ILE B 1 108 ? 0.551 15.109 2.496 1 98.81 108 ILE B C 1
ATOM 2394 O O . ILE B 1 108 ? 1.617 14.93 3.09 1 98.81 108 ILE B O 1
ATOM 2398 N N . LEU B 1 109 ? 0.475 15.648 1.305 1 98.81 109 LEU B N 1
ATOM 2399 C CA . LEU B 1 109 ? 1.677 15.984 0.55 1 98.81 109 LEU B CA 1
ATOM 2400 C C . LEU B 1 109 ? 2.471 17.078 1.255 1 98.81 109 LEU B C 1
ATOM 2402 O O . LEU B 1 109 ? 3.699 17.016 1.327 1 98.81 109 LEU B O 1
ATOM 2406 N N . GLU B 1 110 ? 1.753 18.047 1.754 1 98.62 110 GLU B N 1
ATOM 2407 C CA . GLU B 1 110 ? 2.418 19.125 2.488 1 98.62 110 GLU B CA 1
ATOM 2408 C C . GLU B 1 110 ? 3.051 18.609 3.775 1 98.62 110 GLU B C 1
ATOM 2410 O O . GLU B 1 110 ? 4.164 19 4.129 1 98.62 110 GLU B O 1
ATOM 2415 N N . ALA B 1 111 ? 2.324 17.766 4.449 1 98.88 111 ALA B N 1
ATOM 2416 C CA . ALA B 1 111 ? 2.836 17.188 5.691 1 98.88 111 ALA B CA 1
ATOM 2417 C C . ALA B 1 111 ? 4.117 16.391 5.441 1 98.88 111 ALA B C 1
ATOM 2419 O O . ALA B 1 111 ? 5.066 16.469 6.223 1 98.88 111 ALA B O 1
ATOM 2420 N N . GLU B 1 112 ? 4.098 15.672 4.34 1 98.75 112 GLU B N 1
ATOM 2421 C CA . GLU B 1 112 ? 5.297 14.914 3.99 1 98.75 112 GLU B CA 1
ATOM 2422 C C . GLU B 1 112 ? 6.438 15.852 3.598 1 98.75 112 GLU B C 1
ATOM 2424 O O . GLU B 1 112 ? 7.59 15.633 3.986 1 98.75 112 GLU B O 1
ATOM 2429 N N . LEU B 1 113 ? 6.152 16.828 2.842 1 98.5 113 LEU B N 1
ATOM 2430 C CA . LEU B 1 113 ? 7.156 17.734 2.303 1 98.5 113 LEU B CA 1
ATOM 2431 C C . LEU B 1 113 ? 7.848 18.5 3.422 1 98.5 113 LEU B C 1
ATOM 2433 O O . LEU B 1 113 ? 9.062 18.719 3.375 1 98.5 113 LEU B O 1
ATOM 2437 N N . TYR B 1 114 ? 7.102 18.859 4.449 1 98.5 114 TYR B N 1
ATOM 2438 C CA . TYR B 1 114 ? 7.648 19.766 5.457 1 98.5 114 TYR B CA 1
ATOM 2439 C C . TYR B 1 114 ? 7.73 19.078 6.816 1 98.5 114 TYR B C 1
ATOM 2441 O O . TYR B 1 114 ? 7.848 19.75 7.848 1 98.5 114 TYR B O 1
ATOM 2449 N N . ASP B 1 115 ? 7.543 17.828 6.867 1 97.81 115 ASP B N 1
ATOM 2450 C CA . ASP B 1 115 ? 7.703 16.984 8.055 1 97.81 115 ASP B CA 1
ATOM 2451 C C . ASP B 1 115 ? 6.742 17.422 9.164 1 97.81 115 ASP B C 1
ATOM 2453 O O . ASP B 1 115 ? 7.148 17.609 10.312 1 97.81 115 ASP B O 1
ATOM 2457 N N . LEU B 1 116 ? 5.555 17.672 8.75 1 98.75 116 LEU B N 1
ATOM 2458 C CA . LEU B 1 116 ? 4.5 17.922 9.727 1 98.75 116 LEU B CA 1
ATOM 2459 C C . LEU B 1 116 ? 3.891 16.609 10.219 1 98.75 116 LEU B C 1
ATOM 2461 O O . LEU B 1 116 ? 2.857 16.172 9.711 1 98.75 116 LEU B O 1
ATOM 2465 N N . THR B 1 117 ? 4.398 16.078 11.258 1 98.69 117 THR B N 1
ATOM 2466 C CA . THR B 1 117 ? 4.133 14.711 11.68 1 98.69 117 THR B CA 1
ATOM 2467 C C . THR B 1 117 ? 2.709 14.57 12.211 1 98.69 117 THR B C 1
ATOM 2469 O O . THR B 1 117 ? 2.021 13.594 11.906 1 98.69 117 THR B O 1
ATOM 2472 N N . ASN B 1 118 ? 2.293 15.5 13.023 1 98.69 118 ASN B N 1
ATOM 2473 C CA . ASN B 1 118 ? 0.941 15.422 13.562 1 98.69 118 ASN B CA 1
ATOM 2474 C C . ASN B 1 118 ? -0.11 15.477 12.461 1 98.69 118 ASN B C 1
ATOM 2476 O O . ASN B 1 118 ? -1.083 14.719 12.484 1 98.69 118 ASN B O 1
ATOM 2480 N N . LEU B 1 119 ? 0.084 16.344 11.562 1 98.81 119 LEU B N 1
ATOM 2481 C CA . LEU B 1 119 ? -0.84 16.453 10.445 1 98.81 119 LEU B CA 1
ATOM 2482 C C . LEU B 1 119 ? -0.855 15.172 9.617 1 98.81 119 LEU B C 1
ATOM 2484 O O . LEU B 1 119 ? -1.923 14.68 9.242 1 98.81 119 LEU B O 1
ATOM 2488 N N . LEU B 1 120 ? 0.307 14.656 9.328 1 98.88 120 LEU B N 1
ATOM 2489 C CA . LEU B 1 120 ? 0.395 13.438 8.539 1 98.88 120 LEU B CA 1
ATOM 2490 C C . LEU B 1 120 ? -0.357 12.297 9.211 1 98.88 120 LEU B C 1
ATOM 2492 O O . LEU B 1 120 ? -1.146 11.594 8.57 1 98.88 120 LEU B O 1
ATOM 2496 N N . ASN B 1 121 ? -0.086 12.18 10.484 1 98.62 121 ASN B N 1
ATOM 2497 C CA . ASN B 1 121 ? -0.757 11.117 11.227 1 98.62 121 ASN B CA 1
ATOM 2498 C C . ASN B 1 121 ? -2.271 11.297 11.219 1 98.62 121 ASN B C 1
ATOM 2500 O O . ASN B 1 121 ? -3.016 10.328 11.07 1 98.62 121 ASN B O 1
ATOM 2504 N N . ASN B 1 122 ? -2.682 12.477 11.43 1 97.5 122 ASN B N 1
ATOM 2505 C CA . ASN B 1 122 ? -4.109 12.773 11.375 1 97.5 122 ASN B CA 1
ATOM 2506 C C . ASN B 1 122 ? -4.707 12.43 10.016 1 97.5 122 ASN B C 1
ATOM 2508 O O . ASN B 1 122 ? -5.805 11.875 9.938 1 97.5 122 ASN B O 1
ATOM 2512 N N . CYS B 1 123 ? -4.012 12.727 8.977 1 98 123 CYS B N 1
ATOM 2513 C CA . CYS B 1 123 ? -4.469 12.453 7.621 1 98 123 CYS B CA 1
ATOM 2514 C C . CYS B 1 123 ? -4.512 10.953 7.348 1 98 123 CYS B C 1
ATOM 2516 O O . CYS B 1 123 ? -5.414 10.469 6.664 1 98 123 CYS B O 1
ATOM 2518 N N . ILE B 1 124 ? -3.541 10.266 7.852 1 97.81 124 ILE B N 1
ATOM 2519 C CA . ILE B 1 124 ? -3.484 8.82 7.672 1 97.81 124 ILE B CA 1
ATOM 2520 C C . ILE B 1 124 ? -4.699 8.172 8.328 1 97.81 124 ILE B C 1
ATOM 2522 O O . ILE B 1 124 ? -5.215 7.164 7.84 1 97.81 124 ILE B O 1
ATOM 2526 N N . GLU B 1 125 ? -5.199 8.766 9.344 1 93.88 125 GLU B N 1
ATOM 2527 C CA . GLU B 1 125 ? -6.391 8.25 10.016 1 93.88 125 GLU B CA 1
ATOM 2528 C C . GLU B 1 125 ? -7.648 8.531 9.195 1 93.88 125 GLU B C 1
ATOM 2530 O O . GLU B 1 125 ? -8.602 7.75 9.219 1 93.88 125 GLU B O 1
ATOM 2535 N N . LYS B 1 126 ? -7.656 9.539 8.438 1 92.56 126 LYS B N 1
ATOM 2536 C CA . LYS B 1 126 ? -8.844 9.977 7.719 1 92.56 126 LYS B CA 1
ATOM 2537 C C . LYS B 1 126 ? -8.867 9.422 6.297 1 92.56 126 LYS B C 1
ATOM 2539 O O . LYS B 1 126 ? -9.938 9.117 5.766 1 92.56 126 LYS B O 1
ATOM 2544 N N . ALA B 1 127 ? -7.746 9.195 5.734 1 95.56 127 ALA B N 1
ATOM 2545 C CA . ALA B 1 127 ? -7.594 8.867 4.324 1 95.56 127 ALA B CA 1
ATOM 2546 C C . ALA B 1 127 ? -8.219 7.508 4.012 1 95.56 127 ALA B C 1
ATOM 2548 O O . ALA B 1 127 ? -8.836 7.328 2.955 1 95.56 127 ALA B O 1
ATOM 2549 N N . PRO B 1 128 ? -8.102 6.52 4.93 1 92.69 128 PRO B N 1
ATOM 2550 C CA . PRO B 1 128 ? -8.625 5.18 4.648 1 92.69 128 PRO B CA 1
ATOM 2551 C C . PRO B 1 128 ? -10.117 5.184 4.336 1 92.69 128 PRO B C 1
ATOM 2553 O O . PRO B 1 128 ? -10.641 4.219 3.77 1 92.69 128 PRO B O 1
ATOM 2556 N N . ARG B 1 129 ? -10.836 6.223 4.641 1 86.69 129 ARG B N 1
ATOM 2557 C CA . ARG B 1 129 ? -12.281 6.289 4.496 1 86.69 129 ARG B CA 1
ATOM 2558 C C . ARG B 1 129 ? -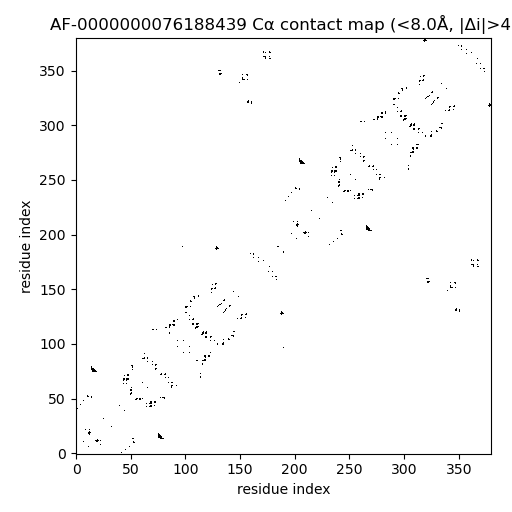12.672 6.793 3.109 1 86.69 129 ARG B C 1
ATOM 2560 O O . ARG B 1 129 ? -13.836 6.703 2.715 1 86.69 129 ARG B O 1
ATOM 2567 N N . ARG B 1 130 ? -11.805 7.266 2.41 1 90.81 130 ARG B N 1
ATOM 2568 C CA . ARG B 1 130 ? -12.102 7.91 1.136 1 90.81 130 ARG B CA 1
ATOM 2569 C C . ARG B 1 130 ? -12.344 6.875 0.043 1 90.81 130 ARG B C 1
ATOM 2571 O O . ARG B 1 130 ? -11.805 5.77 0.099 1 90.81 130 ARG B O 1
ATOM 2578 N N . LYS B 1 131 ? -13.125 7.27 -0.935 1 88.88 131 LYS B N 1
ATOM 2579 C CA . LYS B 1 131 ? -13.422 6.398 -2.068 1 88.88 131 LYS B CA 1
ATOM 2580 C C . LYS B 1 131 ? -12.203 6.227 -2.967 1 88.88 131 LYS B C 1
ATOM 2582 O O . LYS B 1 131 ? -11.453 7.176 -3.199 1 88.88 131 LYS B O 1
ATOM 2587 N N . PHE B 1 132 ? -12.156 4.988 -3.492 1 94.44 132 PHE B N 1
ATOM 2588 C CA . PHE B 1 132 ? -11.07 4.656 -4.406 1 94.44 132 PHE B CA 1
ATOM 2589 C C . PHE B 1 132 ? -11.031 5.629 -5.578 1 94.44 132 PHE B C 1
ATOM 2591 O O . PHE B 1 132 ? -9.977 6.168 -5.91 1 94.44 132 PHE B O 1
ATOM 2598 N N . THR B 1 133 ? -12.133 5.902 -6.223 1 94.06 133 THR B N 1
ATOM 2599 C CA . THR B 1 133 ? -12.234 6.703 -7.438 1 94.06 133 THR B CA 1
ATOM 2600 C C . THR B 1 133 ? -11.859 8.156 -7.16 1 94.06 133 THR B C 1
ATOM 2602 O O . THR B 1 133 ? -11.312 8.836 -8.031 1 94.06 133 THR B O 1
ATOM 2605 N N . ALA B 1 134 ? -12.172 8.641 -5.957 1 94.06 134 ALA B N 1
ATOM 2606 C CA . ALA B 1 134 ? -11.906 10.031 -5.617 1 94.06 134 ALA B CA 1
ATOM 2607 C C . ALA B 1 134 ? -10.492 10.211 -5.078 1 94.06 134 ALA B C 1
ATOM 2609 O O . ALA B 1 134 ? -9.812 11.188 -5.398 1 94.06 134 ALA B O 1
ATOM 2610 N N . PHE B 1 135 ? -10.039 9.25 -4.336 1 96.62 135 PHE B N 1
ATOM 2611 C CA . PHE B 1 135 ? -8.789 9.406 -3.604 1 96.62 135 PHE B CA 1
ATOM 2612 C C . PHE B 1 135 ? -7.637 8.734 -4.348 1 96.62 135 PHE B C 1
ATOM 2614 O O . PHE B 1 135 ? -6.672 9.391 -4.734 1 96.62 135 PHE B O 1
ATOM 2621 N N . VAL B 1 136 ? -7.754 7.457 -4.637 1 97.5 136 VAL B N 1
ATOM 2622 C CA . VAL B 1 136 ? -6.668 6.66 -5.199 1 97.5 136 VAL B CA 1
ATOM 2623 C C . VAL B 1 136 ? -6.449 7.043 -6.66 1 97.5 136 VAL B C 1
ATOM 2625 O O . VAL B 1 136 ? -5.312 7.102 -7.129 1 97.5 136 VAL B O 1
ATOM 2628 N N . GLU B 1 137 ? -7.469 7.301 -7.332 1 97.12 137 GLU B N 1
ATOM 2629 C CA . GLU B 1 137 ? -7.348 7.605 -8.75 1 97.12 137 GLU B CA 1
ATOM 2630 C C . GLU B 1 137 ? -6.965 9.07 -8.977 1 97.12 137 GLU B C 1
ATOM 2632 O O . GLU B 1 137 ? -6.688 9.477 -10.102 1 97.12 137 GLU B O 1
ATOM 2637 N N . ASN B 1 138 ? -7.07 9.922 -7.914 1 97.19 138 ASN B N 1
ATOM 2638 C CA . ASN B 1 138 ? -6.562 11.289 -8.008 1 97.19 138 ASN B CA 1
ATOM 2639 C C . ASN B 1 138 ? -5.07 11.312 -8.328 1 97.19 138 ASN B C 1
ATOM 2641 O O . ASN B 1 138 ? -4.285 10.617 -7.676 1 97.19 138 ASN B O 1
ATOM 2645 N N . PRO B 1 139 ? -4.578 12.039 -9.297 1 97.69 139 PRO B N 1
ATOM 2646 C CA . PRO B 1 139 ? -3.164 12.086 -9.672 1 97.69 139 PRO B CA 1
ATOM 2647 C C . PRO B 1 139 ? -2.252 12.438 -8.5 1 97.69 139 PRO B C 1
ATOM 2649 O O . PRO B 1 139 ? -1.101 11.992 -8.453 1 97.69 139 PRO B O 1
ATOM 2652 N N . GLN B 1 140 ? -2.721 13.211 -7.582 1 97.94 140 GLN B N 1
ATOM 2653 C CA . GLN B 1 140 ? -1.912 13.625 -6.441 1 97.94 140 GLN B CA 1
ATOM 2654 C C . GLN B 1 140 ? -1.582 12.445 -5.535 1 97.94 140 GLN B C 1
ATOM 2656 O O . GLN B 1 140 ? -0.589 12.469 -4.805 1 97.94 140 GLN B O 1
ATOM 2661 N N . PHE B 1 141 ? -2.436 11.43 -5.637 1 98.5 141 PHE B N 1
ATOM 2662 C CA . PHE B 1 141 ? -2.203 10.242 -4.828 1 98.5 141 PHE B CA 1
ATOM 2663 C C . PHE B 1 141 ? -0.852 9.617 -5.156 1 98.5 141 PHE B C 1
ATOM 2665 O O . PHE B 1 141 ? -0.159 9.117 -4.27 1 98.5 141 PHE B O 1
ATOM 2672 N N . GLN B 1 142 ? -0.478 9.703 -6.422 1 97.38 142 GLN B N 1
ATOM 2673 C CA . GLN B 1 142 ? 0.755 9.078 -6.895 1 97.38 142 GLN B CA 1
ATOM 2674 C C . GLN B 1 142 ? 1.98 9.766 -6.297 1 97.38 142 GLN B C 1
ATOM 2676 O O . GLN B 1 142 ? 3.057 9.172 -6.219 1 97.38 142 GLN B O 1
ATOM 2681 N N . LYS B 1 143 ? 1.77 10.93 -5.828 1 98.25 143 LYS B N 1
ATOM 2682 C CA . LYS B 1 143 ? 2.885 11.711 -5.301 1 98.25 143 LYS B CA 1
ATOM 2683 C C . LYS B 1 143 ? 3.143 11.383 -3.834 1 98.25 143 LYS B C 1
ATOM 2685 O O . LYS B 1 143 ? 4.18 11.758 -3.283 1 98.25 143 LYS B O 1
ATOM 2690 N N . ILE B 1 144 ? 2.195 10.688 -3.223 1 98.56 144 ILE B N 1
ATOM 2691 C CA . ILE B 1 144 ? 2.346 10.305 -1.825 1 98.56 144 ILE B CA 1
ATOM 2692 C C . ILE B 1 144 ? 3.438 9.242 -1.7 1 98.56 144 ILE B C 1
ATOM 2694 O O . ILE B 1 144 ? 3.58 8.383 -2.572 1 98.56 144 ILE B O 1
ATOM 2698 N N . SER B 1 145 ? 4.223 9.328 -0.691 1 97.69 145 SER B N 1
ATOM 2699 C CA . SER B 1 145 ? 5.305 8.383 -0.467 1 97.69 145 SER B CA 1
ATOM 2700 C C . SER B 1 145 ? 4.77 6.961 -0.304 1 97.69 145 SER B C 1
ATOM 2702 O O . SER B 1 145 ? 3.656 6.766 0.186 1 97.69 145 SER B O 1
ATOM 2704 N N . PRO B 1 146 ? 5.578 5.98 -0.696 1 95.56 146 PRO B N 1
ATOM 2705 C CA . PRO B 1 146 ? 5.156 4.586 -0.544 1 95.56 146 PRO B CA 1
ATOM 2706 C C . PRO B 1 146 ? 4.828 4.223 0.902 1 95.56 146 PRO B C 1
ATOM 2708 O O . PRO B 1 146 ? 3.873 3.482 1.155 1 95.56 146 PRO B O 1
ATOM 2711 N N . GLY B 1 147 ? 5.633 4.699 1.81 1 96.62 147 GLY B N 1
ATOM 2712 C CA . GLY B 1 147 ? 5.383 4.41 3.213 1 96.62 147 GLY B CA 1
ATOM 2713 C C . GLY B 1 147 ? 4.023 4.887 3.688 1 96.62 147 GLY B C 1
ATOM 2714 O O . GLY B 1 147 ? 3.322 4.168 4.402 1 96.62 147 GLY B O 1
ATOM 2715 N N . THR B 1 148 ? 3.686 6.094 3.338 1 98.19 148 THR B N 1
ATOM 2716 C CA . THR B 1 148 ? 2.396 6.656 3.721 1 98.19 148 THR B CA 1
ATOM 2717 C C . THR B 1 148 ? 1.255 5.91 3.037 1 98.19 148 THR B C 1
ATOM 2719 O O . THR B 1 148 ? 0.24 5.605 3.666 1 98.19 148 THR B O 1
ATOM 2722 N N . LYS B 1 149 ? 1.407 5.633 1.765 1 97.75 149 LYS B N 1
ATOM 2723 C CA . LYS B 1 149 ? 0.399 4.852 1.053 1 97.75 149 LYS B CA 1
ATOM 2724 C C . LYS B 1 149 ? 0.151 3.514 1.743 1 97.75 149 LYS B C 1
ATOM 2726 O O . LYS B 1 149 ? -0.998 3.098 1.907 1 97.75 149 LYS B O 1
ATOM 2731 N N . ASP B 1 150 ? 1.2 2.918 2.148 1 97 150 ASP B N 1
ATOM 2732 C CA . ASP B 1 150 ? 1.102 1.631 2.83 1 97 150 ASP B CA 1
ATOM 2733 C C . ASP B 1 150 ? 0.289 1.754 4.117 1 97 150 ASP B C 1
ATOM 2735 O O . ASP B 1 150 ? -0.589 0.931 4.383 1 97 150 ASP B O 1
ATOM 2739 N N . LYS B 1 151 ? 0.662 2.701 4.879 1 97.62 151 LYS B N 1
ATOM 2740 C CA . LYS B 1 151 ? -0.039 2.908 6.141 1 97.62 151 LYS B CA 1
ATOM 2741 C C . LYS B 1 151 ? -1.532 3.127 5.914 1 97.62 151 LYS B C 1
ATOM 2743 O O . LYS B 1 151 ? -2.363 2.572 6.633 1 97.62 151 LYS B O 1
ATOM 2748 N N . ILE B 1 152 ? -1.853 3.92 4.93 1 97.88 152 ILE B N 1
ATOM 2749 C CA . ILE B 1 152 ? -3.244 4.23 4.621 1 97.88 152 ILE B CA 1
ATOM 2750 C C . ILE B 1 152 ? -3.973 2.963 4.184 1 97.88 152 ILE B C 1
ATOM 2752 O O . ILE B 1 152 ? -5.059 2.66 4.684 1 97.88 152 ILE B O 1
ATOM 2756 N N . CYS B 1 153 ? -3.404 2.266 3.314 1 97.31 153 CYS B N 1
ATOM 2757 C CA . CYS B 1 153 ? -4.016 1.062 2.762 1 97.31 153 CYS B CA 1
ATOM 2758 C C . CYS B 1 153 ? -4.242 0.017 3.848 1 97.31 153 CYS B C 1
ATOM 2760 O O . CYS B 1 153 ? -5.316 -0.583 3.924 1 97.31 153 CYS B O 1
ATOM 2762 N N . LEU B 1 154 ? -3.232 -0.212 4.633 1 97 154 LEU B N 1
ATOM 2763 C CA . LEU B 1 154 ? -3.33 -1.221 5.684 1 97 154 LEU B CA 1
ATOM 2764 C C . LEU B 1 154 ? -4.355 -0.814 6.734 1 97 154 LEU B C 1
ATOM 2766 O O . LEU B 1 154 ? -5.109 -1.656 7.234 1 97 154 LEU B O 1
ATOM 2770 N N . MET B 1 155 ? -4.352 0.406 7.062 1 95.12 155 MET B N 1
ATOM 2771 C CA . MET B 1 155 ? -5.355 0.894 8.008 1 95.12 155 MET B CA 1
ATOM 2772 C C . MET B 1 155 ? -6.762 0.688 7.461 1 95.12 155 MET B C 1
ATOM 2774 O O . MET B 1 155 ? -7.664 0.278 8.195 1 95.12 155 MET B O 1
ATOM 2778 N N . ARG B 1 156 ? -6.949 0.966 6.203 1 92.69 156 ARG B N 1
ATOM 2779 C CA . ARG B 1 156 ? -8.258 0.728 5.602 1 92.69 156 ARG B CA 1
ATOM 2780 C C . ARG B 1 156 ? -8.641 -0.747 5.684 1 92.69 156 ARG B C 1
ATOM 2782 O O . ARG B 1 156 ? -9.773 -1.084 6.012 1 92.69 156 ARG B O 1
ATOM 2789 N N . TRP B 1 157 ? -7.664 -1.599 5.281 1 92.94 157 TRP B N 1
ATOM 2790 C CA . TRP B 1 157 ? -7.895 -3.039 5.336 1 92.94 157 TRP B CA 1
ATOM 2791 C C . TRP B 1 157 ? -8.336 -3.467 6.73 1 92.94 157 TRP B C 1
ATOM 2793 O O . TRP B 1 157 ? -9.383 -4.109 6.887 1 92.94 157 TRP B O 1
ATOM 2803 N N . LYS B 1 158 ? -7.637 -3.039 7.703 1 92.38 158 LYS B N 1
ATOM 2804 C CA . LYS B 1 158 ? -7.934 -3.354 9.094 1 92.38 158 LYS B CA 1
ATOM 2805 C C . LYS B 1 158 ? -9.312 -2.828 9.5 1 92.38 158 LYS B C 1
ATOM 2807 O O . LYS B 1 158 ? -10.109 -3.555 10.086 1 92.38 158 LYS B O 1
ATOM 2812 N N . ASN B 1 159 ? -9.602 -1.614 9.188 1 87.75 159 ASN B N 1
ATOM 2813 C CA . ASN B 1 159 ? -10.859 -0.97 9.555 1 87.75 159 ASN B CA 1
ATOM 2814 C C . ASN B 1 159 ? -12.055 -1.663 8.906 1 87.75 159 ASN B C 1
ATOM 2816 O O . ASN B 1 159 ? -13.062 -1.922 9.57 1 87.75 159 ASN B O 1
ATOM 2820 N N . VAL B 1 160 ? -11.906 -1.904 7.645 1 84.94 160 VAL B N 1
ATOM 2821 C CA . VAL B 1 160 ? -13 -2.531 6.91 1 84.94 160 VAL B CA 1
ATOM 2822 C C . VAL B 1 160 ? -13.258 -3.934 7.457 1 84.94 160 VAL B C 1
ATOM 2824 O O . VAL B 1 160 ? -14.406 -4.34 7.633 1 84.94 160 VAL B O 1
ATOM 2827 N N . ASP B 1 161 ? -12.219 -4.699 7.738 1 85.06 161 ASP B N 1
ATOM 2828 C CA . ASP B 1 161 ? -12.359 -6.031 8.312 1 85.06 161 ASP B CA 1
ATOM 2829 C C . ASP B 1 161 ? -13.062 -5.973 9.672 1 85.06 161 ASP B C 1
ATOM 2831 O O . ASP B 1 161 ? -13.867 -6.848 9.992 1 85.06 161 ASP B O 1
ATOM 2835 N N . ARG B 1 162 ? -12.672 -5.004 10.445 1 82.94 162 ARG B N 1
ATOM 2836 C CA . ARG B 1 162 ? -13.312 -4.82 11.75 1 82.94 162 ARG B CA 1
ATOM 2837 C C . ARG B 1 162 ? -14.812 -4.586 11.594 1 82.94 162 ARG B C 1
ATOM 2839 O O . ARG B 1 162 ? -15.609 -5.168 12.328 1 82.94 162 ARG B O 1
ATOM 2846 N N . ILE B 1 163 ? -15.195 -3.801 10.68 1 74.81 163 ILE B N 1
ATOM 2847 C CA . ILE B 1 163 ? -16.594 -3.49 10.422 1 74.81 163 ILE B CA 1
ATOM 2848 C C . ILE B 1 163 ? -17.328 -4.754 9.984 1 74.81 163 ILE B C 1
ATOM 2850 O O . ILE B 1 163 ? -18.438 -5.035 10.461 1 74.81 163 ILE B O 1
ATOM 2854 N N . ILE B 1 164 ? -16.703 -5.457 9.133 1 71.5 164 ILE B N 1
ATOM 2855 C CA . ILE B 1 164 ? -17.312 -6.68 8.609 1 71.5 164 ILE B CA 1
ATOM 2856 C C . ILE B 1 164 ? -17.5 -7.691 9.742 1 71.5 164 ILE B C 1
ATOM 2858 O O . ILE B 1 164 ? -18.531 -8.359 9.82 1 71.5 164 ILE B O 1
ATOM 2862 N N . ASN B 1 165 ? -16.531 -7.883 10.617 1 72.69 165 ASN B N 1
ATOM 2863 C CA . ASN B 1 165 ? -16.562 -8.836 11.719 1 72.69 165 ASN B CA 1
ATOM 2864 C C . ASN B 1 165 ? -17.625 -8.469 12.75 1 72.69 165 ASN B C 1
ATOM 2866 O O . ASN B 1 165 ? -18.094 -9.32 13.5 1 72.69 165 ASN B O 1
ATOM 2870 N N . GLU B 1 166 ? -17.984 -7.277 12.812 1 68.81 166 GLU B N 1
ATOM 2871 C CA . GLU B 1 166 ? -18.984 -6.797 13.773 1 68.81 166 GLU B CA 1
ATOM 2872 C C . GLU B 1 166 ? -20.406 -7.012 13.25 1 68.81 166 GLU B C 1
ATOM 2874 O O . GLU B 1 166 ? -21.375 -6.887 14 1 68.81 166 GLU B O 1
ATOM 2879 N N . ILE B 1 167 ? -20.531 -7.352 12.008 1 60.09 167 ILE B N 1
ATOM 2880 C CA . ILE B 1 167 ? -21.844 -7.602 11.422 1 60.09 167 ILE B CA 1
ATOM 2881 C C . ILE B 1 167 ? -22.328 -8.992 11.812 1 60.09 167 ILE B C 1
ATOM 2883 O O . ILE B 1 167 ? -21.672 -9.992 11.508 1 60.09 167 ILE B O 1
ATOM 2887 N N . PRO B 1 168 ? -23.25 -9.117 12.883 1 48.12 168 PRO B N 1
ATOM 2888 C CA . PRO B 1 168 ? -23.766 -10.422 13.312 1 48.12 168 PRO B CA 1
ATOM 2889 C C . PRO B 1 168 ? -24.266 -11.273 12.141 1 48.12 168 PRO B C 1
ATOM 2891 O O . PRO B 1 168 ? -24.859 -10.742 11.203 1 48.12 168 PRO B O 1
ATOM 2894 N N . VAL B 1 169 ? -23.703 -12.383 11.891 1 46.59 169 VAL B N 1
ATOM 2895 C CA . VAL B 1 169 ? -24.047 -13.359 10.867 1 46.59 169 VAL B CA 1
ATOM 2896 C C . VAL B 1 169 ? -25.547 -13.656 10.922 1 46.59 169 VAL B C 1
ATOM 2898 O O . VAL B 1 169 ? -26.109 -14.156 9.953 1 46.59 169 VAL B O 1
ATOM 2901 N N . TYR B 1 170 ? -26.109 -13.836 12.125 1 41.66 170 TYR B N 1
ATOM 2902 C CA . TYR B 1 170 ? -27.438 -14.453 12.203 1 41.66 170 TYR B CA 1
ATOM 2903 C C . TYR B 1 170 ? -28.453 -13.648 11.406 1 41.66 170 TYR B C 1
ATOM 2905 O O . TYR B 1 170 ? -28.875 -14.062 10.32 1 41.66 170 TYR B O 1
ATOM 2913 N N . THR B 1 171 ? -29.547 -12.938 12.375 1 42 171 THR B N 1
ATOM 2914 C CA . THR B 1 171 ? -30.922 -12.492 12.195 1 42 171 THR B CA 1
ATOM 2915 C C . THR B 1 171 ? -30.984 -11.219 11.352 1 42 171 THR B C 1
ATOM 2917 O O . THR B 1 171 ? -30.719 -10.125 11.859 1 42 171 THR B O 1
ATOM 2920 N N . ILE B 1 172 ? -30.438 -11.203 10.383 1 45.94 172 ILE B N 1
ATOM 2921 C CA . ILE B 1 172 ? -30.219 -9.992 9.602 1 45.94 172 ILE B CA 1
ATOM 2922 C C . ILE B 1 172 ? -31.547 -9.234 9.453 1 45.94 172 ILE B C 1
ATOM 2924 O O . ILE B 1 172 ? -32.406 -9.641 8.688 1 45.94 172 ILE B O 1
ATOM 2928 N N . SER B 1 173 ? -32.031 -9 10.531 1 46.56 173 SER B N 1
ATOM 2929 C CA . SER B 1 173 ? -33.156 -8.086 10.398 1 46.56 173 SER B CA 1
ATOM 2930 C C . SER B 1 173 ? -32.781 -6.828 9.625 1 46.56 173 SER B C 1
ATOM 2932 O O . SER B 1 173 ? -31.578 -6.52 9.508 1 46.56 173 SER B O 1
ATOM 2934 N N . GLN B 1 174 ? -33.625 -6.383 8.797 1 48 174 GLN B N 1
ATOM 2935 C CA . GLN B 1 174 ? -33.562 -5.145 8.023 1 48 174 GLN B CA 1
ATOM 2936 C C . GLN B 1 174 ? -32.844 -4.043 8.812 1 48 174 GLN B C 1
ATOM 2938 O O . GLN B 1 174 ? -32.062 -3.275 8.242 1 48 174 GLN B O 1
ATOM 2943 N N . GLU B 1 175 ? -33 -4.105 10.094 1 49.25 175 GLU B N 1
ATOM 2944 C CA . GLU B 1 175 ? -32.469 -3.051 10.945 1 49.25 175 GLU B CA 1
ATOM 2945 C C . GLU B 1 175 ? -30.953 -3.15 11.047 1 49.25 175 GLU B C 1
ATOM 2947 O O . GLU B 1 175 ? -30.25 -2.139 10.969 1 49.25 175 GLU B O 1
ATOM 2952 N N . LYS B 1 176 ? -30.516 -4.305 11.141 1 50.84 176 LYS B N 1
ATOM 2953 C CA . LYS B 1 176 ? -29.094 -4.457 11.375 1 50.84 176 LYS B CA 1
ATOM 2954 C C . LYS B 1 176 ? -28.297 -4.242 10.094 1 50.84 176 LYS B C 1
ATOM 2956 O O . LYS B 1 176 ? -27.203 -3.666 10.117 1 50.84 176 LYS B O 1
ATOM 2961 N N . PHE B 1 177 ? -28.891 -4.625 9.07 1 51.38 177 PHE B N 1
ATOM 2962 C CA . PHE B 1 177 ? -28.297 -4.336 7.773 1 51.38 177 PHE B CA 1
ATOM 2963 C C . PHE B 1 177 ? -28.156 -2.834 7.559 1 51.38 177 PHE B C 1
ATOM 2965 O O . PHE B 1 177 ? -27.125 -2.357 7.102 1 51.38 177 PHE B O 1
ATOM 2972 N N . THR B 1 178 ? -29.281 -2.229 7.832 1 52.88 178 THR B N 1
ATOM 2973 C CA . THR B 1 178 ? -29.25 -0.773 7.734 1 52.88 178 THR B CA 1
ATOM 2974 C C . THR B 1 178 ? -28.156 -0.191 8.625 1 52.88 178 THR B C 1
ATOM 2976 O O . THR B 1 178 ? -27.469 0.748 8.234 1 52.88 178 THR B O 1
ATOM 2979 N N . ALA B 1 179 ? -27.969 -0.836 9.648 1 51.06 179 ALA B N 1
ATOM 2980 C CA . ALA B 1 179 ? -26.969 -0.338 10.578 1 51.06 179 ALA B CA 1
ATOM 2981 C C . ALA B 1 179 ? -25.562 -0.56 10.031 1 51.06 179 ALA B C 1
ATOM 2983 O O . ALA B 1 179 ? -24.688 0.312 10.156 1 51.06 179 ALA B O 1
ATOM 2984 N N . MET B 1 180 ? -25.391 -1.704 9.391 1 57.41 180 MET B N 1
ATOM 2985 C CA . MET B 1 180 ? -24.094 -2.021 8.805 1 57.41 180 MET B CA 1
ATOM 2986 C C . MET B 1 180 ? -23.766 -1.06 7.668 1 57.41 180 MET B C 1
ATOM 2988 O O . MET B 1 180 ? -22.641 -0.549 7.59 1 57.41 180 MET B O 1
ATOM 2992 N N . ARG B 1 181 ? -24.719 -0.909 6.895 1 53.16 181 ARG B N 1
ATOM 2993 C CA . ARG B 1 181 ? -24.547 0.037 5.797 1 53.16 181 ARG B CA 1
ATOM 2994 C C . ARG B 1 181 ? -24.234 1.436 6.316 1 53.16 181 ARG B C 1
ATOM 2996 O O . ARG B 1 181 ? -23.359 2.117 5.789 1 53.16 181 ARG B O 1
ATOM 3003 N N . ASN B 1 182 ? -25.031 1.729 7.312 1 54.06 182 ASN B N 1
ATOM 3004 C CA . ASN B 1 182 ? -24.797 3.043 7.902 1 54.06 182 ASN B CA 1
ATOM 3005 C C . ASN B 1 182 ? -23.375 3.154 8.477 1 54.06 182 ASN B C 1
ATOM 3007 O O . ASN B 1 182 ? -22.734 4.195 8.352 1 54.06 182 ASN B O 1
ATOM 3011 N N . LYS B 1 183 ? -22.984 2.1 9 1 53.94 183 LYS B N 1
ATOM 3012 C CA . LYS B 1 183 ? -21.641 2.133 9.594 1 53.94 183 LYS B CA 1
ATOM 3013 C C . LYS B 1 183 ? -20.562 2.262 8.516 1 53.94 183 LYS B C 1
ATOM 3015 O O . LYS B 1 183 ? -19.594 3.006 8.688 1 53.94 183 LYS B O 1
ATOM 3020 N N . PHE B 1 184 ? -20.734 1.421 7.477 1 53.84 184 PHE B N 1
ATOM 3021 C CA . PHE B 1 184 ? -19.781 1.513 6.375 1 53.84 184 PHE B CA 1
ATOM 3022 C C . PHE B 1 184 ? -19.859 2.881 5.707 1 53.84 184 PHE B C 1
ATOM 3024 O O . PHE B 1 184 ? -18.828 3.484 5.398 1 53.84 184 PHE B O 1
ATOM 3031 N N . THR B 1 185 ? -21.078 3.346 5.469 1 50.62 185 THR B N 1
ATOM 3032 C CA . THR B 1 185 ? -21.25 4.664 4.875 1 50.62 185 THR B CA 1
ATOM 3033 C C . THR B 1 185 ? -20.688 5.75 5.781 1 50.62 185 THR B C 1
ATOM 3035 O O . THR B 1 185 ? -20.031 6.68 5.312 1 50.62 185 THR B O 1
ATOM 3038 N N . ASP B 1 186 ? -20.953 5.648 7.039 1 51.09 186 ASP B N 1
ATOM 3039 C CA . ASP B 1 186 ? -20.406 6.605 8 1 51.09 186 ASP B CA 1
ATOM 3040 C C . ASP B 1 186 ? -18.891 6.59 7.996 1 51.09 186 ASP B C 1
ATOM 3042 O O . ASP B 1 186 ? -18.25 7.645 8.086 1 51.09 186 ASP B O 1
ATOM 3046 N N . TYR B 1 187 ? -18.453 5.457 8.031 1 45.31 187 TYR B N 1
ATOM 3047 C CA . TYR B 1 187 ? -17 5.324 8 1 45.31 187 TYR B CA 1
ATOM 3048 C C . TYR B 1 187 ? -16.438 5.941 6.727 1 45.31 187 TYR B C 1
ATOM 3050 O O . TYR B 1 187 ? -15.414 6.641 6.773 1 45.31 187 TYR B O 1
ATOM 3058 N N . MET B 1 188 ? -17.047 5.613 5.59 1 47.16 188 MET B N 1
ATOM 3059 C CA . MET B 1 188 ? -16.562 6.121 4.316 1 47.16 188 MET B CA 1
ATOM 3060 C C . MET B 1 188 ? -16.812 7.621 4.195 1 47.16 188 MET B C 1
ATOM 3062 O O . MET B 1 188 ? -16.062 8.328 3.516 1 47.16 188 MET B O 1
ATOM 3066 N N . GLU B 1 189 ? -17.969 8.219 4.723 1 44.53 189 GLU B N 1
ATOM 3067 C CA . GLU B 1 189 ? -18.375 9.609 4.582 1 44.53 189 GLU B CA 1
ATOM 3068 C C . GLU B 1 189 ? -17.828 10.461 5.723 1 44.53 189 GLU B C 1
ATOM 3070 O O . GLU B 1 189 ? -17.797 11.695 5.633 1 44.53 189 GLU B O 1
ATOM 3075 N N . GLY B 1 190 ? -17.469 9.859 6.809 1 38.62 190 GLY B N 1
ATOM 3076 C CA . GLY B 1 190 ? -17 10.688 7.914 1 38.62 190 GLY B CA 1
ATOM 3077 C C . GLY B 1 190 ? -15.508 10.961 7.859 1 38.62 190 GLY B C 1
ATOM 3078 O O . GLY B 1 190 ? -14.75 10.195 7.266 1 38.62 190 GLY B O 1
#

pLDDT: mean 82.28, std 19.18, range [27.89, 98.88]

Radius of gyration: 31.08 Å; Cα contacts (8 Å, |Δi|>4): 349; chains: 2; bounding box: 73×95×47 Å

InterPro domains:
  IPR000210 BTB/POZ domain [PF00651] (4-85)
  IPR011333 SKP1/BTB/POZ domain superfamily [G3DSA:3.30.710.10] (2-127)
  IPR011333 SKP1/BTB/POZ domain superfamily [SSF54695] (4-124)

Nearest PDB structures (foldseek):
  4gcn-assembly2_B  TM=4.119E-01  e=5.555E+00  Caenorhabditis elegans
  4gcn-assembly2_B  TM=4.214E-01  e=3.894E+00  Caenorhabditis elegans